Protein AF-0000000079921820 (afdb_homodimer)

Structure (mmCIF, N/CA/C/O backbone):
data_AF-0000000079921820-model_v1
#
loop_
_entity.id
_entity.type
_entity.pdbx_description
1 polymer 'Transporter family-2 protein'
#
loop_
_atom_site.group_PDB
_atom_site.id
_atom_site.type_symbol
_atom_site.label_atom_id
_atom_site.label_alt_id
_atom_site.label_comp_id
_atom_site.label_asym_id
_atom_site.label_entity_id
_atom_site.label_seq_id
_atom_site.pdbx_PDB_ins_code
_atom_site.Cartn_x
_atom_site.Cartn_y
_atom_site.Cartn_z
_atom_site.occupancy
_atom_site.B_iso_or_equiv
_atom_site.auth_seq_id
_atom_site.auth_comp_id
_atom_site.auth_asym_id
_atom_site.auth_atom_id
_atom_site.pdbx_PDB_model_num
ATOM 1 N N . MET A 1 1 ? 7.707 -15.867 -21.25 1 57.69 1 MET A N 1
ATOM 2 C CA . MET A 1 1 ? 6.422 -15.328 -20.812 1 57.69 1 MET A CA 1
ATOM 3 C C . MET A 1 1 ? 6.422 -13.805 -20.859 1 57.69 1 MET A C 1
ATOM 5 O O . MET A 1 1 ? 7.43 -13.172 -20.531 1 57.69 1 MET A O 1
ATOM 9 N N . ASN A 1 2 ? 5.637 -13.234 -21.672 1 76.5 2 ASN A N 1
ATOM 10 C CA . ASN A 1 2 ? 5.539 -11.797 -21.906 1 76.5 2 ASN A CA 1
ATOM 11 C C . ASN A 1 2 ? 5.328 -11.039 -20.594 1 76.5 2 ASN A C 1
ATOM 13 O O . ASN A 1 2 ? 4.285 -11.18 -19.953 1 76.5 2 ASN A O 1
ATOM 17 N N . LYS A 1 3 ? 6.434 -10.492 -20.047 1 87 3 LYS A N 1
ATOM 18 C CA . LYS A 1 3 ? 6.449 -9.844 -18.734 1 87 3 LYS A CA 1
ATOM 19 C C . LYS A 1 3 ? 5.98 -8.391 -18.844 1 87 3 LYS A C 1
ATOM 21 O O . LYS A 1 3 ? 6.016 -7.648 -17.859 1 87 3 LYS A O 1
ATOM 26 N N . LEU A 1 4 ? 5.406 -8.078 -20 1 89.25 4 LEU A N 1
ATOM 27 C CA . LEU A 1 4 ? 5.027 -6.684 -20.203 1 89.25 4 LEU A CA 1
ATOM 28 C C . LEU A 1 4 ? 3.801 -6.332 -19.359 1 89.25 4 LEU A C 1
ATOM 30 O O . LEU A 1 4 ? 3.783 -5.301 -18.688 1 89.25 4 LEU A O 1
ATOM 34 N N . LEU A 1 5 ? 2.852 -7.176 -19.391 1 94.81 5 LEU A N 1
ATOM 35 C CA . LEU A 1 5 ? 1.612 -6.887 -18.672 1 94.81 5 LEU A CA 1
ATOM 36 C C . LEU A 1 5 ? 1.852 -6.844 -17.172 1 94.81 5 LEU A C 1
ATOM 38 O O . LEU A 1 5 ? 1.467 -5.879 -16.5 1 94.81 5 LEU A O 1
ATOM 42 N N . PRO A 1 6 ? 2.576 -7.812 -16.688 1 93.56 6 PRO A N 1
ATOM 43 C CA . PRO A 1 6 ? 2.891 -7.738 -15.258 1 93.56 6 PRO A CA 1
ATOM 44 C C . PRO A 1 6 ? 3.709 -6.5 -14.898 1 93.56 6 PRO A C 1
ATOM 46 O O . PRO A 1 6 ? 3.531 -5.934 -13.812 1 93.56 6 PRO A O 1
ATOM 49 N N . ILE A 1 7 ? 4.492 -6.105 -15.742 1 90.81 7 ILE A N 1
ATOM 50 C CA . ILE A 1 7 ? 5.285 -4.898 -15.508 1 90.81 7 ILE A CA 1
ATOM 51 C C . ILE A 1 7 ? 4.375 -3.678 -15.492 1 90.81 7 ILE A C 1
ATOM 53 O O . ILE A 1 7 ? 4.512 -2.809 -14.625 1 90.81 7 ILE A O 1
ATOM 57 N N . LEU A 1 8 ? 3.49 -3.662 -16.359 1 95.69 8 LEU A N 1
ATOM 58 C CA . LEU A 1 8 ? 2.531 -2.564 -16.406 1 95.69 8 LEU A CA 1
ATOM 59 C C . LEU A 1 8 ? 1.692 -2.537 -15.125 1 95.69 8 LEU A C 1
ATOM 61 O O . LEU A 1 8 ? 1.416 -1.464 -14.586 1 95.69 8 LEU A O 1
ATOM 65 N N . PHE A 1 9 ? 1.321 -3.65 -14.672 1 96.81 9 PHE A N 1
ATOM 66 C CA . PHE A 1 9 ? 0.572 -3.732 -13.422 1 96.81 9 PHE A CA 1
ATOM 67 C C . PHE A 1 9 ? 1.387 -3.168 -12.266 1 96.81 9 PHE A C 1
ATOM 69 O O . PHE A 1 9 ? 0.865 -2.412 -11.438 1 96.81 9 PHE A O 1
ATOM 76 N N . ALA A 1 10 ? 2.621 -3.533 -12.234 1 92.69 10 ALA A N 1
ATOM 77 C CA . ALA A 1 10 ? 3.49 -3.059 -11.156 1 92.69 10 ALA A CA 1
ATOM 78 C C . ALA A 1 10 ? 3.664 -1.543 -11.227 1 92.69 10 ALA A C 1
ATOM 80 O O . ALA A 1 10 ? 3.682 -0.869 -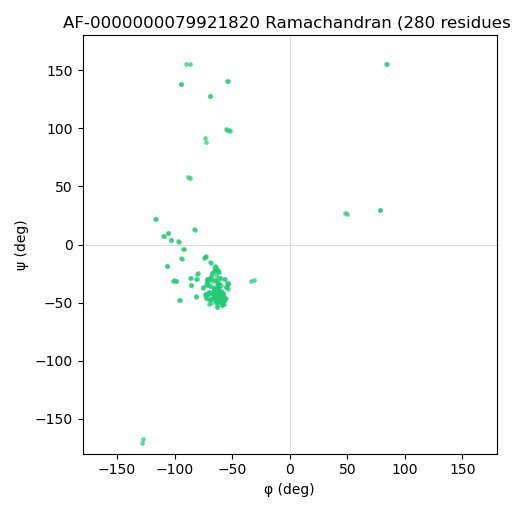10.195 1 92.69 10 ALA A O 1
ATOM 81 N N . ILE A 1 11 ? 3.766 -1.028 -12.414 1 91.94 11 ILE A N 1
ATOM 82 C CA . ILE A 1 11 ? 3.885 0.413 -12.602 1 91.94 11 ILE A CA 1
ATOM 83 C C . ILE A 1 11 ? 2.623 1.106 -12.094 1 91.94 11 ILE A C 1
ATOM 85 O O . ILE A 1 11 ? 2.703 2.105 -11.375 1 91.94 11 ILE A O 1
ATOM 89 N N . LEU A 1 12 ? 1.511 0.601 -12.391 1 96.69 12 LEU A N 1
ATOM 90 C CA . LEU A 1 12 ? 0.242 1.161 -11.938 1 96.69 12 LEU A CA 1
ATOM 91 C C . LEU A 1 12 ? 0.145 1.13 -10.414 1 96.69 12 LEU A C 1
ATOM 93 O O . LEU A 1 12 ? -0.383 2.062 -9.805 1 96.69 12 LEU A O 1
ATOM 97 N N . VAL A 1 13 ? 0.643 0.071 -9.828 1 95.75 13 VAL A N 1
ATOM 98 C CA . VAL A 1 13 ? 0.665 -0.03 -8.375 1 95.75 13 VAL A CA 1
ATOM 99 C C . VAL A 1 13 ? 1.453 1.139 -7.785 1 95.75 13 VAL A C 1
ATOM 101 O O . VAL A 1 13 ? 1.003 1.782 -6.832 1 95.75 13 VAL A O 1
ATOM 104 N N . GLY A 1 14 ? 2.584 1.44 -8.359 1 92.25 14 GLY A N 1
ATOM 105 C CA . GLY A 1 14 ? 3.406 2.537 -7.871 1 92.25 14 GLY A CA 1
ATOM 106 C C . GLY A 1 14 ? 2.736 3.891 -8.008 1 92.25 14 GLY A C 1
ATOM 107 O O . GLY A 1 14 ? 2.746 4.691 -7.07 1 92.25 14 GLY A O 1
ATOM 108 N N . ILE A 1 15 ? 2.137 4.133 -9.133 1 93.44 15 ILE A N 1
ATOM 109 C CA . ILE A 1 15 ? 1.433 5.387 -9.383 1 93.44 15 ILE A CA 1
ATOM 110 C C . ILE A 1 15 ? 0.291 5.543 -8.375 1 93.44 15 ILE A C 1
ATOM 112 O O . ILE A 1 15 ? 0.172 6.582 -7.723 1 93.44 15 ILE A O 1
ATOM 116 N N . CYS A 1 16 ? -0.506 4.547 -8.227 1 96.38 16 CYS A N 1
ATOM 117 C CA . CYS A 1 16 ? -1.655 4.578 -7.328 1 96.38 16 CYS A CA 1
ATOM 118 C C . CYS A 1 16 ? -1.211 4.73 -5.879 1 96.38 16 CYS A C 1
ATOM 120 O O . CYS A 1 16 ? -1.87 5.414 -5.09 1 96.38 16 CYS A O 1
ATOM 122 N N . THR A 1 17 ? -0.135 4.066 -5.539 1 94 17 THR A N 1
ATOM 123 C CA . THR A 1 17 ? 0.374 4.152 -4.176 1 94 17 THR A CA 1
ATOM 124 C C . THR A 1 17 ? 0.709 5.594 -3.811 1 94 17 THR A C 1
ATOM 126 O O . THR A 1 17 ? 0.316 6.078 -2.748 1 94 17 THR A O 1
ATOM 129 N N . THR A 1 18 ? 1.415 6.27 -4.648 1 90.75 18 THR A N 1
ATOM 130 C CA . THR A 1 18 ? 1.827 7.645 -4.387 1 90.75 18 THR A CA 1
ATOM 131 C C . THR A 1 18 ? 0.614 8.562 -4.312 1 90.75 18 THR A C 1
ATOM 133 O O . THR A 1 18 ? 0.527 9.414 -3.424 1 90.75 18 THR A O 1
ATOM 136 N N . LEU A 1 19 ? -0.32 8.414 -5.195 1 93.62 19 LEU A N 1
ATOM 137 C CA . LEU A 1 19 ? -1.53 9.227 -5.207 1 93.62 19 LEU A CA 1
ATOM 138 C C . LEU A 1 19 ? -2.371 8.969 -3.963 1 93.62 19 LEU A C 1
ATOM 140 O O . LEU A 1 19 ? -2.867 9.906 -3.336 1 93.62 19 LEU A O 1
ATOM 144 N N . GLU A 1 20 ? -2.527 7.699 -3.631 1 95.44 20 GLU A N 1
ATOM 145 C CA . GLU A 1 20 ? -3.275 7.32 -2.434 1 95.44 20 GLU A CA 1
ATOM 146 C C . GLU A 1 20 ? -2.648 7.926 -1.18 1 95.44 20 GLU A C 1
ATOM 148 O O . GLU A 1 20 ? -3.355 8.469 -0.328 1 95.44 20 GLU A O 1
ATOM 153 N N . ALA A 1 21 ? -1.326 7.836 -1.089 1 91.38 21 ALA A N 1
ATOM 154 C CA . ALA A 1 21 ? -0.611 8.367 0.067 1 91.38 21 ALA A CA 1
ATOM 155 C C . ALA A 1 21 ? -0.834 9.867 0.206 1 91.38 21 ALA A C 1
ATOM 157 O O . ALA A 1 21 ? -1.124 10.359 1.299 1 91.38 21 ALA A O 1
ATOM 158 N N . TYR A 1 22 ? -0.723 10.516 -0.871 1 89.75 22 TYR A N 1
ATOM 159 C CA . TYR A 1 22 ? -0.921 11.961 -0.889 1 89.75 22 TYR A CA 1
ATOM 160 C C . TYR A 1 22 ? -2.348 12.32 -0.492 1 89.75 22 TYR A C 1
ATOM 162 O O . TYR A 1 22 ? -2.561 13.141 0.404 1 89.75 22 TYR A O 1
ATOM 170 N N . ILE A 1 23 ? -3.314 11.75 -1.08 1 93.88 23 ILE A N 1
ATOM 171 C CA . ILE A 1 23 ? -4.727 12.039 -0.858 1 93.88 23 ILE A CA 1
ATOM 172 C C . ILE A 1 23 ? -5.094 11.727 0.591 1 93.88 23 ILE A C 1
ATOM 174 O O . ILE A 1 23 ? -5.738 12.539 1.264 1 93.88 23 ILE A O 1
ATOM 178 N N . ASN A 1 24 ? -4.645 10.594 1.108 1 94.5 24 ASN A N 1
ATOM 179 C CA . ASN A 1 24 ? -4.988 10.188 2.467 1 94.5 24 ASN A CA 1
ATOM 180 C C . ASN A 1 24 ? -4.328 11.086 3.508 1 94.5 24 ASN A C 1
ATOM 182 O O . ASN A 1 24 ? -4.895 11.328 4.574 1 94.5 24 ASN A O 1
ATOM 186 N N . SER A 1 25 ? -3.115 11.492 3.166 1 91.12 25 SER A N 1
ATOM 187 C CA . SER A 1 25 ? -2.459 12.406 4.09 1 91.12 25 SER A CA 1
ATOM 188 C C . SER A 1 25 ? -3.246 13.703 4.234 1 91.12 25 SER A C 1
ATOM 190 O O . SER A 1 25 ? -3.289 14.297 5.316 1 91.12 25 SER A O 1
ATOM 192 N N . LYS A 1 26 ? -3.896 14.156 3.176 1 92.19 26 LYS A N 1
ATOM 193 C CA . LYS A 1 26 ? -4.742 15.344 3.219 1 92.19 26 LYS A CA 1
ATOM 194 C C . LYS A 1 26 ? -6.055 15.055 3.947 1 92.19 26 LYS A C 1
ATOM 196 O O . LYS A 1 26 ? -6.477 15.836 4.801 1 92.19 26 LYS A O 1
ATOM 201 N N . LEU A 1 27 ? -6.625 13.961 3.672 1 94.94 27 LEU A N 1
ATOM 202 C CA . LEU A 1 27 ? -7.867 13.578 4.336 1 94.94 27 LEU A CA 1
ATOM 203 C C . LEU A 1 27 ? -7.664 13.477 5.848 1 94.94 27 LEU A C 1
ATOM 205 O O . LEU A 1 27 ? -8.531 13.891 6.621 1 94.94 27 LEU A O 1
ATOM 209 N N . GLY A 1 28 ? -6.539 12.867 6.203 1 94.69 28 GLY A N 1
ATOM 210 C CA . GLY A 1 28 ? -6.23 12.695 7.613 1 94.69 28 GLY A CA 1
ATOM 211 C C . GLY A 1 28 ? -6.199 14 8.383 1 94.69 28 GLY A C 1
ATOM 212 O O . GLY A 1 28 ? -6.484 14.031 9.586 1 94.69 28 GLY A O 1
ATOM 213 N N . LYS A 1 29 ? -5.859 15.062 7.723 1 92.31 29 LYS A N 1
ATOM 214 C CA . LYS A 1 29 ? -5.812 16.375 8.359 1 92.31 29 LYS A CA 1
ATOM 215 C C . LYS A 1 29 ? -7.219 16.891 8.656 1 92.31 29 LYS A C 1
ATOM 217 O O . LYS A 1 29 ? -7.414 17.672 9.586 1 92.31 29 LYS A O 1
ATOM 222 N N . PHE A 1 30 ? -8.133 16.484 7.859 1 93.62 30 PHE A N 1
ATOM 223 C CA . PHE A 1 30 ? -9.508 16.969 8.008 1 93.62 30 PHE A CA 1
ATOM 224 C C . PHE A 1 30 ? -10.273 16.109 9 1 93.62 30 PHE A C 1
ATOM 226 O O . PHE A 1 30 ? -11.219 16.578 9.633 1 93.62 30 PHE A O 1
ATOM 233 N N . VAL A 1 31 ? -9.836 14.945 9.023 1 94.56 31 VAL A N 1
ATOM 234 C CA . VAL A 1 31 ? -10.422 13.992 9.953 1 94.56 31 VAL A CA 1
ATOM 235 C C . VAL A 1 31 ? -9.32 13.328 10.781 1 94.56 31 VAL A C 1
ATOM 237 O O . VAL A 1 31 ? -8.164 13.742 10.727 1 94.56 31 VAL A O 1
ATOM 240 N N . SER A 1 32 ? -9.5 12.328 11.484 1 94.62 32 SER A N 1
ATOM 241 C CA . SER A 1 32 ? -8.461 11.586 12.203 1 94.62 32 SER A CA 1
ATOM 242 C C . SER A 1 32 ? -7.879 10.477 11.328 1 94.62 32 SER A C 1
ATOM 244 O O . SER A 1 32 ? -8.523 10.023 10.383 1 94.62 32 SER A O 1
ATOM 246 N N . PRO A 1 33 ? -6.625 10.078 11.625 1 95.88 33 PRO A N 1
ATOM 247 C CA . PRO A 1 33 ? -6.02 8.977 10.867 1 95.88 33 PRO A CA 1
ATOM 248 C C . PRO A 1 33 ? -6.871 7.711 10.883 1 95.88 33 PRO A C 1
ATOM 250 O O . PRO A 1 33 ? -6.973 7.016 9.867 1 95.88 33 PRO A O 1
ATOM 253 N N . ARG A 1 34 ? -7.504 7.449 12 1 96.62 34 ARG A N 1
ATOM 254 C CA . ARG A 1 34 ? -8.336 6.254 12.094 1 96.62 34 ARG A CA 1
ATOM 255 C C . ARG A 1 34 ? -9.539 6.348 11.164 1 96.62 34 ARG A C 1
ATOM 257 O O . ARG A 1 34 ? -9.852 5.398 10.438 1 96.62 34 ARG A O 1
ATOM 264 N N . ILE A 1 35 ? -10.141 7.473 11.156 1 97 35 ILE A N 1
ATOM 265 C CA . ILE A 1 35 ? -11.336 7.664 10.344 1 97 35 ILE A CA 1
ATOM 266 C C . ILE A 1 35 ? -10.953 7.691 8.867 1 97 35 ILE A C 1
ATOM 268 O O . ILE A 1 35 ? -11.648 7.109 8.031 1 97 35 ILE A O 1
ATOM 272 N N . ALA A 1 36 ? -9.883 8.375 8.562 1 97.31 36 ALA A N 1
ATOM 273 C CA . ALA A 1 36 ? -9.406 8.414 7.184 1 97.31 36 ALA A CA 1
ATOM 274 C C . ALA A 1 36 ? -9.109 7.004 6.668 1 97.31 36 ALA A C 1
ATOM 276 O O . ALA A 1 36 ? -9.453 6.668 5.535 1 97.31 36 ALA A O 1
ATOM 277 N N . THR A 1 37 ? -8.5 6.215 7.492 1 97.88 37 THR A N 1
ATOM 278 C CA . THR A 1 37 ? -8.18 4.836 7.137 1 97.88 37 THR A CA 1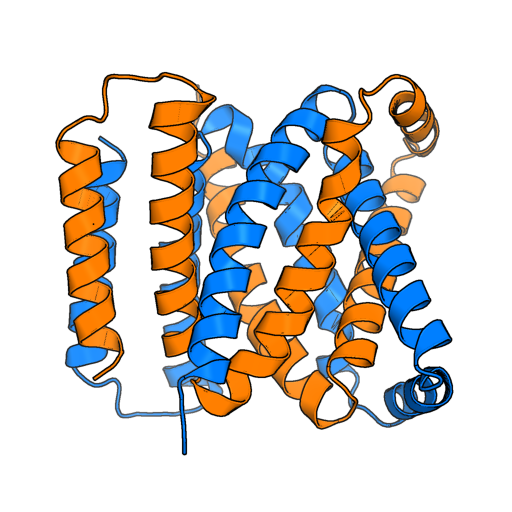
ATOM 279 C C . THR A 1 37 ? -9.461 4.043 6.863 1 97.88 37 THR A C 1
ATOM 281 O O . THR A 1 37 ? -9.57 3.363 5.844 1 97.88 37 THR A O 1
ATOM 284 N N . PHE A 1 38 ? -10.398 4.156 7.77 1 97.88 38 PHE A N 1
ATOM 285 C CA . PHE A 1 38 ? -11.664 3.443 7.625 1 97.88 38 PHE A CA 1
ATOM 286 C C . PHE A 1 38 ? -12.375 3.871 6.348 1 97.88 38 PHE A C 1
ATOM 288 O O . PHE A 1 38 ? -12.867 3.029 5.594 1 97.88 38 PHE A O 1
ATOM 295 N N . HIS A 1 39 ? -12.438 5.152 6.105 1 97.62 39 HIS A N 1
ATOM 296 C CA . HIS A 1 39 ? -13.078 5.676 4.906 1 97.62 39 HIS A CA 1
ATOM 297 C C . HIS A 1 39 ? -12.414 5.129 3.645 1 97.62 39 HIS A C 1
ATOM 299 O O . HIS A 1 39 ? -13.102 4.734 2.697 1 97.62 39 HIS A O 1
ATOM 305 N N . ASN A 1 40 ? -11.125 5.137 3.639 1 97.81 40 ASN A N 1
ATOM 306 C CA . ASN A 1 40 ? -10.375 4.629 2.498 1 97.81 40 ASN A CA 1
ATOM 307 C C . ASN A 1 40 ? -10.695 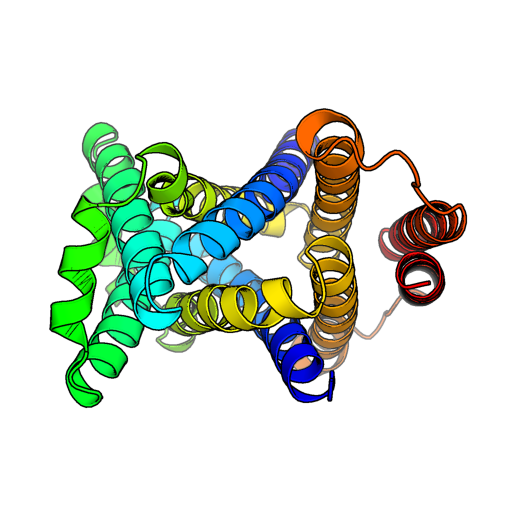3.164 2.219 1 97.81 40 ASN A C 1
ATOM 309 O O . ASN A 1 40 ? -11 2.795 1.083 1 97.81 40 ASN A O 1
ATOM 313 N N . LEU A 1 41 ? -10.75 2.344 3.223 1 98.38 41 LEU A N 1
ATOM 314 C CA . LEU A 1 41 ? -10.992 0.912 3.072 1 98.38 41 LEU A CA 1
ATOM 315 C C . LEU A 1 41 ? -12.43 0.644 2.631 1 98.38 41 LEU A C 1
ATOM 317 O O . LEU A 1 41 ? -12.664 -0.193 1.758 1 98.38 41 LEU A O 1
ATOM 321 N N . ILE A 1 42 ? -13.336 1.362 3.189 1 97.75 42 ILE A N 1
ATOM 322 C CA . ILE A 1 42 ? -14.734 1.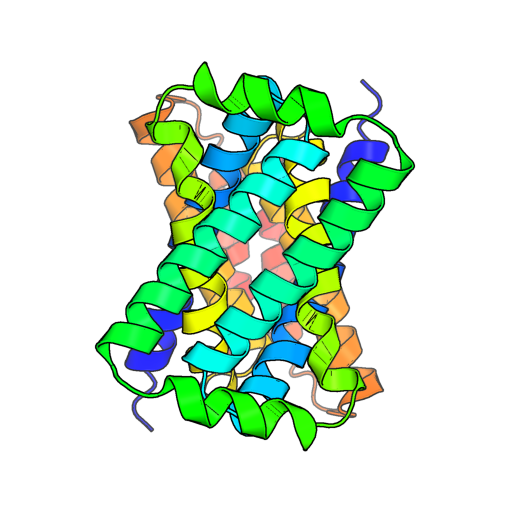117 2.848 1 97.75 42 ILE A CA 1
ATOM 323 C C . ILE A 1 42 ? -15.008 1.597 1.425 1 97.75 42 ILE A C 1
ATOM 325 O O . ILE A 1 42 ? -15.734 0.944 0.673 1 97.75 42 ILE A O 1
ATOM 329 N N . THR A 1 43 ? -14.484 2.729 1.052 1 97.75 43 THR A N 1
ATOM 330 C CA . THR A 1 43 ? -14.672 3.223 -0.307 1 97.75 43 THR A CA 1
ATOM 331 C C . THR A 1 43 ? -14.016 2.289 -1.319 1 97.75 43 THR A C 1
ATOM 333 O O . THR A 1 43 ? -14.578 2.02 -2.381 1 97.75 43 THR A O 1
ATOM 336 N N . GLY A 1 44 ? -12.797 1.791 -0.979 1 98.31 44 GLY A N 1
ATOM 337 C CA . GLY A 1 44 ? -12.172 0.785 -1.823 1 98.31 44 GLY A CA 1
ATOM 338 C C . GLY A 1 44 ? -12.992 -0.49 -1.937 1 98.31 44 GLY A C 1
ATOM 339 O O . GLY A 1 44 ? -13.117 -1.059 -3.023 1 98.31 44 GLY A O 1
ATOM 340 N N . SER A 1 45 ? -13.57 -0.901 -0.842 1 98.19 45 SER A N 1
ATOM 341 C CA . SER A 1 45 ? -14.398 -2.104 -0.817 1 98.19 45 SER A CA 1
ATOM 342 C C . SER A 1 45 ? -15.625 -1.95 -1.707 1 98.19 45 SER A C 1
ATOM 344 O O . SER A 1 45 ? -15.961 -2.854 -2.477 1 98.19 45 SER A O 1
ATOM 346 N N . ILE A 1 46 ? -16.266 -0.843 -1.589 1 98.06 46 ILE A N 1
ATOM 347 C CA . ILE A 1 46 ? -17.453 -0.581 -2.389 1 98.06 46 ILE A CA 1
ATOM 348 C C . ILE A 1 46 ? -17.094 -0.559 -3.871 1 98.06 46 ILE A C 1
ATOM 350 O O . ILE A 1 46 ? -17.797 -1.13 -4.703 1 98.06 46 ILE A O 1
ATOM 354 N N . PHE A 1 47 ? -16.031 0.074 -4.203 1 98.06 47 PHE A N 1
ATOM 355 C CA . PHE A 1 47 ? -15.57 0.176 -5.582 1 98.06 47 PHE A CA 1
ATOM 356 C C . PHE A 1 47 ? -15.328 -1.206 -6.176 1 98.06 47 PHE A C 1
ATOM 358 O O . PHE A 1 47 ? -15.875 -1.543 -7.227 1 98.06 47 PHE A O 1
ATOM 365 N N . ILE A 1 48 ? -14.539 -2.043 -5.484 1 97.81 48 ILE A N 1
ATOM 366 C CA . ILE A 1 48 ? -14.195 -3.344 -6.043 1 97.81 48 ILE A CA 1
ATOM 367 C C . ILE A 1 48 ? -15.422 -4.258 -6.016 1 97.81 48 ILE A C 1
ATOM 369 O O . ILE A 1 48 ? -15.594 -5.098 -6.902 1 97.81 48 ILE A O 1
ATOM 373 N N . LEU A 1 49 ? -16.266 -4.09 -5.023 1 97.44 49 LEU A N 1
ATOM 374 C CA . LEU A 1 49 ? -17.516 -4.852 -4.988 1 97.44 49 LEU A CA 1
ATOM 375 C C . LEU A 1 49 ? -18.375 -4.547 -6.219 1 97.44 49 LEU A C 1
ATOM 377 O O . LEU A 1 49 ? -18.953 -5.457 -6.809 1 97.44 49 LEU A O 1
ATOM 381 N N . THR A 1 50 ? -18.469 -3.271 -6.551 1 97.5 50 THR A N 1
ATOM 382 C CA . THR A 1 50 ? -19.219 -2.883 -7.738 1 97.5 50 THR A 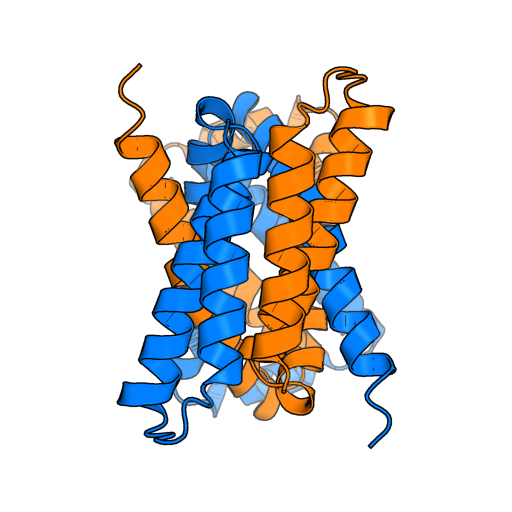CA 1
ATOM 383 C C . THR A 1 50 ? -18.656 -3.566 -8.984 1 97.5 50 THR A C 1
ATOM 385 O O . THR A 1 50 ? -19.406 -4.074 -9.812 1 97.5 50 THR A O 1
ATOM 388 N N . VAL A 1 51 ? -17.375 -3.637 -9.102 1 96.44 51 VAL A N 1
ATOM 389 C CA . VAL A 1 51 ? -16.719 -4.293 -10.234 1 96.44 51 VAL A CA 1
ATOM 390 C C . VAL A 1 51 ? -17.047 -5.781 -10.227 1 96.44 51 VAL A C 1
ATOM 392 O O . VAL A 1 51 ? -17.359 -6.359 -11.273 1 96.44 51 VAL A O 1
ATOM 395 N N . ILE A 1 52 ? -17.016 -6.391 -9.086 1 96.19 52 ILE A N 1
ATOM 396 C CA . ILE A 1 52 ? -17.297 -7.816 -8.938 1 96.19 52 ILE A CA 1
ATOM 397 C C . ILE A 1 52 ? -18.734 -8.109 -9.336 1 96.19 52 ILE A C 1
ATOM 399 O O . ILE A 1 52 ? -19.016 -9.086 -10.039 1 96.19 52 ILE A O 1
ATOM 403 N N . LEU A 1 53 ? -19.641 -7.281 -8.875 1 96 53 LEU A N 1
ATOM 404 C CA . LEU A 1 53 ? -21.047 -7.473 -9.164 1 96 53 LEU A CA 1
ATOM 405 C C . LEU A 1 53 ? -21.328 -7.297 -10.656 1 96 53 LEU A C 1
ATOM 407 O O . LEU A 1 53 ? -22.125 -8.031 -11.234 1 96 53 LEU A O 1
ATOM 411 N N . LEU A 1 54 ? -20.703 -6.387 -11.266 1 95.5 54 LEU A N 1
ATOM 412 C CA . LEU A 1 54 ? -20.891 -6.137 -12.688 1 95.5 54 LEU A CA 1
ATOM 413 C C . LEU A 1 54 ? -20.328 -7.285 -13.516 1 95.5 54 LEU A C 1
ATOM 415 O O . LEU A 1 54 ? -20.844 -7.59 -14.594 1 95.5 54 LEU A O 1
ATOM 419 N N . LYS A 1 55 ? -19.344 -8 -13.008 1 92.88 55 LYS A N 1
ATOM 420 C CA . LYS A 1 55 ? -18.703 -9.086 -13.742 1 92.88 55 LYS A CA 1
ATOM 421 C C . LYS A 1 55 ? -19.328 -10.43 -13.398 1 92.88 55 LYS A C 1
ATOM 423 O O . LYS A 1 55 ? -19.078 -11.43 -14.07 1 92.88 55 LYS A O 1
ATOM 428 N N . GLY A 1 56 ? -20.141 -10.469 -12.367 1 86.56 56 GLY A N 1
ATOM 429 C CA . GLY A 1 56 ? -20.906 -11.656 -12.039 1 86.56 56 GLY A CA 1
ATOM 430 C C . GLY A 1 56 ? -20.094 -12.727 -11.344 1 86.56 56 GLY A C 1
ATOM 431 O O . GLY A 1 56 ? -20.344 -13.922 -11.523 1 86.56 56 GLY A O 1
ATOM 432 N N . ASN A 1 57 ? -19.031 -12.438 -10.562 1 86.69 57 ASN A N 1
ATOM 433 C CA . ASN A 1 57 ? -18.172 -13.445 -9.977 1 86.69 57 ASN A CA 1
ATOM 434 C C . ASN A 1 57 ? -18.234 -13.422 -8.453 1 86.69 57 ASN A C 1
ATOM 436 O O . ASN A 1 57 ? -17.312 -13.898 -7.781 1 86.69 57 ASN A O 1
ATOM 440 N N . ILE A 1 58 ? -19.359 -12.852 -7.977 1 89.12 58 ILE A N 1
ATOM 441 C CA . ILE A 1 58 ? -19.438 -12.703 -6.527 1 89.12 58 ILE A CA 1
ATOM 442 C C . ILE A 1 58 ? -19.531 -14.07 -5.867 1 89.12 58 ILE A C 1
ATOM 444 O O . ILE A 1 58 ? -19.094 -14.258 -4.734 1 89.12 58 ILE A O 1
ATOM 448 N N . LYS A 1 59 ? -20.016 -15.094 -6.555 1 91.38 59 LYS A N 1
ATOM 449 C CA . LYS A 1 59 ? -20.156 -16.438 -6.016 1 91.38 59 LYS A CA 1
ATOM 450 C C . LYS A 1 59 ? -18.797 -17.047 -5.695 1 91.38 59 LYS A C 1
ATOM 452 O O . LYS A 1 59 ? -18.688 -17.906 -4.812 1 91.38 59 LYS A O 1
ATOM 457 N N . GLN A 1 60 ? -17.797 -16.547 -6.336 1 92.69 60 GLN A N 1
ATOM 458 C CA . GLN A 1 60 ? -16.438 -17.062 -6.125 1 92.69 60 GLN A CA 1
ATOM 459 C C . GLN A 1 60 ? -15.938 -16.703 -4.727 1 92.69 60 GLN A C 1
ATOM 461 O O . GLN A 1 60 ? -14.945 -17.281 -4.262 1 92.69 60 GLN A O 1
ATOM 466 N N . TYR A 1 61 ? -16.625 -15.773 -4.086 1 95.12 61 TYR A N 1
ATOM 467 C CA . TYR A 1 61 ? -16.203 -15.398 -2.74 1 95.12 61 TYR A CA 1
ATOM 468 C C . TYR A 1 61 ? -16.297 -16.594 -1.789 1 95.12 61 TYR A C 1
ATOM 470 O O . TYR A 1 61 ? -15.562 -16.656 -0.8 1 95.12 61 TYR A O 1
ATOM 478 N N . THR A 1 62 ? -17.109 -17.594 -2.047 1 94.38 62 THR A N 1
ATOM 479 C CA . THR A 1 62 ? -17.297 -18.75 -1.18 1 94.38 62 THR A CA 1
ATOM 480 C C . THR A 1 62 ? -16 -19.562 -1.082 1 94.38 62 THR A C 1
ATOM 482 O O . THR A 1 62 ? -15.828 -20.359 -0.148 1 94.38 62 THR A O 1
ATOM 485 N N . LYS A 1 63 ? -15.164 -19.375 -2.033 1 94.5 63 LYS A N 1
ATOM 486 C CA . LYS A 1 63 ? -13.891 -20.094 -2.035 1 94.5 63 LYS A CA 1
ATOM 487 C C . LYS A 1 63 ? -13.031 -19.688 -0.841 1 94.5 63 LYS A C 1
ATOM 489 O O . LYS A 1 63 ? -12.117 -20.422 -0.456 1 94.5 63 LYS A O 1
ATOM 494 N N . ILE A 1 64 ? -13.375 -18.547 -0.291 1 94.69 64 ILE A N 1
ATOM 495 C CA . ILE A 1 64 ? -12.586 -18.031 0.825 1 94.69 64 ILE A CA 1
ATOM 496 C C . ILE A 1 64 ? -12.688 -18.984 2.01 1 94.69 64 ILE A C 1
ATOM 498 O O . ILE A 1 64 ? -11.742 -19.125 2.785 1 94.69 64 ILE A O 1
ATOM 502 N N . PHE A 1 65 ? -13.75 -19.719 2.104 1 94.81 65 PHE A N 1
ATOM 503 C CA . PHE A 1 65 ? -14.008 -20.578 3.25 1 94.81 65 PHE A CA 1
ATOM 504 C C . PHE A 1 65 ? -13.117 -21.812 3.195 1 94.81 65 PHE A C 1
ATOM 506 O O . PHE A 1 65 ? -12.977 -22.531 4.191 1 94.81 65 PHE A O 1
ATOM 513 N N . ASN A 1 66 ? -12.461 -22.031 2.061 1 95 66 ASN A N 1
ATOM 514 C CA . ASN A 1 66 ? -11.578 -23.188 1.895 1 95 66 ASN A CA 1
ATOM 515 C C . ASN A 1 66 ? -10.109 -22.781 1.999 1 95 66 ASN A C 1
ATOM 517 O O . ASN A 1 66 ? -9.219 -23.625 1.809 1 95 66 ASN A O 1
ATOM 521 N N . VAL A 1 67 ? -9.883 -21.562 2.285 1 96.19 67 VAL A N 1
ATOM 522 C CA . VAL A 1 67 ? -8.508 -21.062 2.35 1 96.19 67 VAL A CA 1
ATOM 523 C C . VAL A 1 67 ? -8 -21.125 3.789 1 96.19 67 VAL A C 1
ATOM 525 O O . VAL A 1 67 ? -8.75 -20.844 4.73 1 96.19 67 VAL A O 1
ATOM 528 N N . ARG A 1 68 ? -6.758 -21.547 3.992 1 96.31 68 ARG A N 1
ATOM 529 C CA . ARG A 1 68 ? -6.133 -21.516 5.312 1 96.31 68 ARG A CA 1
ATOM 530 C C . ARG A 1 68 ? -6.199 -20.125 5.93 1 96.31 68 ARG A C 1
ATOM 532 O O . ARG A 1 68 ? -5.992 -19.125 5.238 1 96.31 68 ARG A O 1
ATOM 539 N N . PRO A 1 69 ? -6.445 -20.016 7.199 1 95.62 69 PRO A N 1
ATOM 540 C CA . PRO A 1 69 ? -6.688 -18.734 7.867 1 95.62 69 PRO A CA 1
ATOM 541 C C . PRO A 1 69 ? -5.504 -17.781 7.75 1 95.62 69 PRO A C 1
ATOM 543 O O . PRO A 1 69 ? -5.695 -16.562 7.738 1 95.62 69 PRO A O 1
ATOM 546 N N . GLN A 1 70 ? -4.352 -18.297 7.641 1 94.88 70 GLN A N 1
ATOM 547 C CA . GLN A 1 70 ? -3.172 -17.438 7.605 1 94.88 70 GLN A CA 1
ATOM 548 C C . GLN A 1 70 ? -3.17 -16.562 6.359 1 94.88 70 GLN A C 1
ATOM 550 O O . GLN A 1 70 ? -2.527 -15.508 6.332 1 94.88 70 GLN A O 1
ATOM 555 N N . TRP A 1 71 ? -3.908 -16.938 5.352 1 95.94 71 TRP A N 1
ATOM 556 C CA . TRP A 1 71 ? -3.91 -16.188 4.102 1 95.94 71 TRP A CA 1
ATOM 557 C C . TRP A 1 71 ? -5.086 -15.211 4.059 1 95.94 71 TRP A C 1
ATOM 559 O O . TRP A 1 71 ? -5.266 -14.484 3.078 1 95.94 71 TRP A O 1
ATOM 569 N N . LEU A 1 72 ? -5.863 -15.164 5.156 1 97.06 72 LEU A N 1
ATOM 570 C CA . LEU A 1 72 ? -7.062 -14.336 5.16 1 97.06 72 LEU A CA 1
ATOM 571 C C . LEU A 1 72 ? -6.859 -13.078 5.996 1 97.06 72 LEU A C 1
ATOM 573 O O . LEU A 1 72 ? -7.777 -12.273 6.156 1 97.06 72 LEU A O 1
ATOM 577 N N . ILE A 1 73 ? -5.625 -12.812 6.414 1 96.94 73 ILE A N 1
ATOM 578 C CA . ILE A 1 73 ? -5.418 -11.758 7.402 1 96.94 73 ILE A CA 1
ATOM 579 C C . ILE A 1 73 ? -4.723 -10.57 6.746 1 96.94 73 ILE A C 1
ATOM 581 O O . ILE A 1 73 ? -4.273 -9.648 7.438 1 96.94 73 ILE A O 1
ATOM 585 N N . GLY A 1 74 ? -4.539 -10.555 5.43 1 96.19 74 GLY A N 1
ATOM 586 C CA . GLY A 1 74 ? -3.879 -9.477 4.719 1 96.19 74 GLY A CA 1
ATOM 587 C C . GLY A 1 74 ? -4.484 -8.117 5.004 1 96.19 74 GLY A C 1
ATOM 588 O O . GLY A 1 74 ? -3.768 -7.113 5.066 1 96.19 74 GLY A O 1
ATOM 589 N N . GLY A 1 75 ? -5.746 -8.094 5.207 1 97.25 75 GLY A N 1
ATOM 590 C CA . GLY A 1 75 ? -6.469 -6.852 5.445 1 97.25 75 GLY A CA 1
ATOM 591 C C . GLY A 1 75 ? -6.023 -6.141 6.711 1 97.25 75 GLY A C 1
ATOM 592 O O . GLY A 1 75 ? -6.078 -4.91 6.789 1 97.25 75 GLY A O 1
ATOM 593 N N . LEU A 1 76 ? -5.609 -6.902 7.75 1 97.75 76 LEU A N 1
ATOM 594 C CA . LEU A 1 76 ? -5.09 -6.297 8.969 1 97.75 76 LEU A CA 1
ATOM 595 C C . LEU A 1 76 ? -3.842 -5.469 8.672 1 97.75 76 LEU A C 1
ATOM 597 O O . LEU A 1 76 ? -3.711 -4.34 9.156 1 97.75 76 LEU A O 1
ATOM 601 N N . PHE A 1 77 ? -2.969 -5.984 7.887 1 97.62 77 PHE A N 1
ATOM 602 C CA . PHE A 1 77 ? -1.762 -5.27 7.492 1 97.62 77 PHE A CA 1
ATOM 603 C C . PHE A 1 77 ? -2.105 -4.055 6.637 1 97.62 77 PHE A C 1
ATOM 605 O O . PHE A 1 77 ? -1.501 -2.992 6.789 1 97.62 77 PHE A O 1
ATOM 612 N N . GLY A 1 78 ? -3.104 -4.23 5.773 1 97.06 78 GLY A N 1
ATOM 613 C CA . GLY A 1 78 ? -3.555 -3.117 4.953 1 97.06 78 GLY A CA 1
ATOM 614 C C . GLY A 1 78 ? -4.031 -1.929 5.766 1 97.06 78 GLY A C 1
ATOM 615 O O . GLY A 1 78 ? -3.674 -0.786 5.473 1 97.06 78 GLY A O 1
ATOM 616 N N . ALA A 1 79 ? -4.781 -2.227 6.762 1 97.88 79 ALA A N 1
ATOM 617 C CA . ALA A 1 79 ? -5.262 -1.171 7.652 1 97.88 79 ALA A CA 1
ATOM 618 C C . ALA A 1 79 ? -4.098 -0.468 8.344 1 97.88 79 ALA A C 1
ATOM 620 O O . ALA A 1 79 ? -4.086 0.759 8.461 1 97.88 79 ALA A O 1
ATOM 621 N N . CYS A 1 80 ? -3.146 -1.236 8.797 1 97.88 80 CYS A N 1
ATOM 622 C CA . CYS A 1 80 ? -1.976 -0.677 9.469 1 97.88 80 CYS A CA 1
ATOM 623 C C . CYS A 1 80 ? -1.174 0.203 8.516 1 97.88 80 CYS A C 1
ATOM 625 O O . CYS A 1 80 ? -0.696 1.271 8.906 1 97.88 80 CYS A O 1
ATOM 627 N N . ILE A 1 81 ? -0.991 -0.194 7.27 1 97.12 81 ILE A N 1
ATOM 628 C CA . ILE A 1 81 ? -0.239 0.545 6.262 1 97.12 81 ILE A CA 1
ATOM 629 C C . ILE A 1 81 ? -0.838 1.939 6.09 1 97.12 81 ILE A C 1
ATOM 631 O O . ILE A 1 81 ? -0.122 2.941 6.148 1 97.12 81 ILE A O 1
ATOM 635 N N . ILE A 1 82 ? -2.158 1.994 5.875 1 97.19 82 ILE A N 1
ATOM 636 C CA . ILE A 1 82 ? -2.832 3.266 5.633 1 97.19 82 ILE A CA 1
ATOM 637 C C . ILE A 1 82 ? -2.756 4.137 6.883 1 97.19 82 ILE A C 1
ATOM 639 O O . ILE A 1 82 ? -2.377 5.309 6.809 1 97.19 82 ILE A O 1
ATOM 643 N N . TYR A 1 83 ? -3.004 3.557 8.047 1 97.69 83 TYR A N 1
ATOM 644 C CA . TYR A 1 83 ? -3.049 4.281 9.312 1 97.69 83 TYR A CA 1
ATOM 645 C C . TYR A 1 83 ? -1.69 4.895 9.641 1 97.69 83 TYR A C 1
ATOM 647 O O . TYR A 1 83 ? -1.587 6.098 9.883 1 97.69 83 TYR A O 1
ATOM 655 N N . PHE A 1 84 ? -0.677 4.109 9.648 1 97.5 84 PHE A N 1
ATOM 656 C CA . PHE A 1 84 ? 0.653 4.59 10 1 97.5 84 PHE A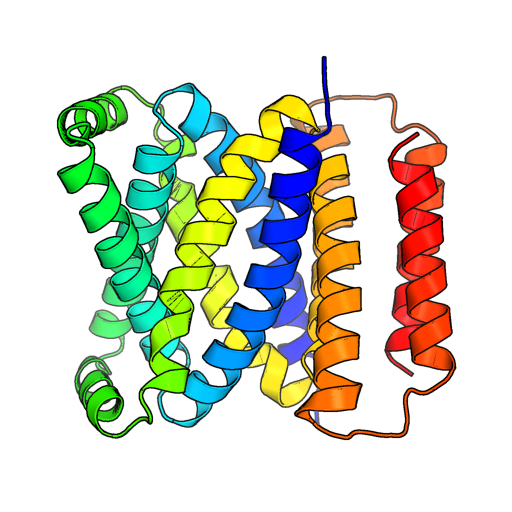 CA 1
ATOM 657 C C . PHE A 1 84 ? 1.209 5.504 8.914 1 97.5 84 PHE A C 1
ATOM 659 O O . PHE A 1 84 ? 1.971 6.43 9.211 1 97.5 84 PHE A O 1
ATOM 666 N N . GLY A 1 85 ? 0.809 5.27 7.668 1 95.88 85 GLY A N 1
ATOM 667 C CA . GLY A 1 85 ? 1.188 6.18 6.602 1 95.88 85 GLY A CA 1
ATOM 668 C C . GLY A 1 85 ? 0.654 7.586 6.801 1 95.88 85 GLY A C 1
ATOM 669 O O . GLY A 1 85 ? 1.386 8.562 6.629 1 95.88 85 GLY A O 1
ATOM 670 N N . ILE A 1 86 ? -0.561 7.637 7.188 1 96.19 86 ILE A N 1
ATOM 671 C CA . ILE A 1 86 ? -1.214 8.922 7.398 1 96.19 86 ILE A CA 1
ATOM 672 C C . ILE A 1 86 ? -0.54 9.664 8.555 1 96.19 86 ILE A C 1
ATOM 674 O O . ILE A 1 86 ? -0.45 10.891 8.547 1 96.19 86 ILE A O 1
ATOM 678 N N . LYS A 1 87 ? -0.027 8.938 9.484 1 95.94 87 LYS A N 1
ATOM 679 C CA . LYS A 1 87 ? 0.62 9.539 10.648 1 95.94 87 LYS A CA 1
ATOM 680 C C . LYS A 1 87 ? 2.049 9.961 10.32 1 95.94 87 LYS A C 1
ATOM 682 O O . LYS A 1 87 ? 2.561 10.922 10.891 1 95.94 87 LYS A O 1
ATOM 687 N N . ALA A 1 88 ? 2.662 9.312 9.461 1 95.06 88 ALA A N 1
ATOM 688 C CA . ALA A 1 88 ? 4.074 9.539 9.18 1 95.06 88 ALA A CA 1
ATOM 689 C C . ALA A 1 88 ? 4.258 10.672 8.172 1 95.06 88 ALA A C 1
ATOM 691 O O . ALA A 1 88 ? 5.152 11.508 8.32 1 95.06 88 ALA A O 1
ATOM 692 N N . ILE A 1 89 ? 3.42 10.828 7.246 1 90.75 89 ILE A N 1
ATOM 693 C CA . ILE A 1 89 ? 3.631 11.648 6.055 1 90.75 89 ILE A CA 1
ATOM 694 C C . ILE A 1 89 ? 3.623 13.125 6.438 1 90.75 89 ILE A C 1
ATOM 696 O O . ILE A 1 89 ? 4.473 13.898 5.98 1 90.75 89 ILE A O 1
ATOM 700 N N . PRO A 1 90 ? 2.686 13.57 7.332 1 89.12 90 PRO A N 1
ATOM 701 C CA . PRO A 1 90 ? 2.688 14.992 7.68 1 89.12 90 PRO A CA 1
ATOM 702 C C . PRO A 1 90 ? 3.979 15.43 8.367 1 89.12 90 PRO A C 1
ATOM 704 O O . PRO A 1 90 ? 4.367 16.594 8.273 1 89.12 90 PRO A O 1
ATOM 707 N N . LYS A 1 91 ? 4.684 14.523 8.93 1 89.69 91 LYS A N 1
ATOM 708 C CA . LYS A 1 91 ? 5.883 14.867 9.688 1 89.69 91 LYS A CA 1
ATOM 709 C C . LYS A 1 91 ? 7.141 14.664 8.844 1 89.69 91 LYS A C 1
ATOM 711 O O . LYS A 1 91 ? 8.117 15.406 8.984 1 89.69 91 LYS A O 1
ATOM 716 N N . LEU A 1 92 ? 7.109 13.719 7.961 1 85.06 92 LEU A N 1
ATOM 717 C CA . LEU A 1 92 ? 8.32 13.336 7.242 1 85.06 92 LEU A CA 1
ATOM 718 C C . LEU A 1 92 ? 8.273 13.828 5.801 1 85.06 92 LEU A C 1
ATOM 720 O O . LEU A 1 92 ? 9.305 13.891 5.129 1 85.06 92 LEU A O 1
ATOM 724 N N . GLY A 1 93 ? 7.078 14.148 5.328 1 80.94 93 GLY A N 1
ATOM 725 C CA . GLY A 1 93 ? 6.906 14.352 3.896 1 80.94 93 GLY A CA 1
ATOM 726 C C . GLY A 1 93 ? 6.676 13.062 3.135 1 80.94 93 GLY A C 1
ATOM 727 O O . GLY A 1 93 ? 7.082 11.992 3.584 1 80.94 93 GLY A O 1
ATOM 728 N N . VAL A 1 94 ? 6.055 13.188 2.02 1 79.06 94 VAL A N 1
ATOM 729 C CA . VAL A 1 94 ? 5.68 12.023 1.221 1 79.06 94 VAL A CA 1
ATOM 730 C C . VAL A 1 94 ? 6.938 11.305 0.739 1 79.06 94 VAL A C 1
ATOM 732 O O . VAL A 1 94 ? 7.105 10.102 0.981 1 79.06 94 VAL A O 1
ATOM 735 N N . ALA A 1 95 ? 7.871 12 0.225 1 73.94 95 ALA A N 1
ATOM 736 C CA . ALA A 1 95 ? 9.078 11.414 -0.356 1 73.94 95 ALA A CA 1
ATOM 737 C C . ALA A 1 95 ? 9.914 10.711 0.709 1 73.94 95 ALA A C 1
ATOM 739 O O . ALA A 1 95 ? 10.312 9.562 0.529 1 73.94 95 ALA A O 1
ATOM 740 N N . ASN A 1 96 ? 10.102 11.367 1.77 1 77.75 96 ASN A N 1
ATOM 741 C CA . ASN A 1 96 ? 10.883 10.781 2.85 1 77.75 96 ASN A CA 1
ATOM 742 C C . ASN A 1 96 ? 10.211 9.531 3.422 1 77.75 96 ASN A C 1
ATOM 744 O O . ASN A 1 96 ? 10.883 8.547 3.734 1 77.75 96 ASN A O 1
ATOM 748 N N . THR A 1 97 ? 8.945 9.602 3.582 1 84.81 97 THR A N 1
ATOM 749 C CA . THR A 1 97 ? 8.195 8.453 4.082 1 84.81 97 THR A CA 1
ATOM 750 C C . THR A 1 97 ? 8.344 7.258 3.137 1 84.81 97 THR A C 1
ATOM 752 O O . THR A 1 97 ? 8.656 6.148 3.572 1 84.81 97 THR A O 1
ATOM 755 N N . LEU A 1 98 ? 8.227 7.52 1.841 1 79.06 98 LEU A N 1
ATOM 756 C CA . LEU A 1 98 ? 8.273 6.438 0.864 1 79.06 98 LEU A CA 1
ATOM 757 C C . LEU A 1 98 ? 9.664 5.809 0.816 1 79.06 98 LEU A C 1
ATOM 759 O O . LEU A 1 98 ? 9.797 4.602 0.593 1 79.06 98 LEU A O 1
ATOM 763 N N . ILE A 1 99 ? 10.625 6.551 1.06 1 76.75 99 ILE A N 1
ATOM 764 C CA . ILE A 1 99 ? 11.992 6.039 1.071 1 76.75 99 ILE A CA 1
ATOM 765 C C . ILE A 1 99 ? 12.18 5.105 2.264 1 76.75 99 ILE A C 1
ATOM 767 O O . ILE A 1 99 ? 12.719 4.004 2.117 1 76.75 99 ILE A O 1
ATOM 771 N N . ILE A 1 100 ? 11.812 5.547 3.395 1 82.94 100 ILE A N 1
ATOM 772 C CA . ILE A 1 100 ? 11.938 4.73 4.598 1 82.94 100 ILE A CA 1
ATOM 773 C C . ILE A 1 100 ? 11.109 3.459 4.441 1 82.94 100 ILE A C 1
ATOM 775 O O . ILE A 1 100 ? 11.555 2.369 4.809 1 82.94 100 ILE A O 1
ATOM 779 N N . VAL A 1 101 ? 9.961 3.594 3.957 1 86.75 101 VAL A N 1
ATOM 780 C CA . VAL A 1 101 ? 9.078 2.459 3.713 1 86.75 101 VAL A CA 1
ATOM 781 C C . VAL A 1 101 ? 9.766 1.459 2.785 1 86.75 101 VAL A C 1
ATOM 783 O O . VAL A 1 101 ? 9.75 0.253 3.043 1 86.75 101 VAL A O 1
ATOM 786 N N . PHE A 1 102 ? 10.344 1.964 1.743 1 82.06 102 PHE A N 1
ATOM 787 C CA . PHE A 1 102 ? 10.977 1.09 0.765 1 82.06 102 PHE A CA 1
ATOM 788 C C . PHE A 1 102 ? 12.125 0.308 1.401 1 82.06 102 PHE A C 1
ATOM 790 O O . PHE A 1 102 ? 12.266 -0.895 1.169 1 82.06 102 PHE A O 1
ATOM 797 N N . VAL A 1 103 ? 12.953 0.958 2.15 1 77.69 103 VAL A N 1
ATOM 798 C CA . VAL A 1 103 ? 14.055 0.297 2.834 1 77.69 103 VAL A CA 1
ATOM 799 C C . VAL A 1 103 ? 13.516 -0.817 3.729 1 77.69 103 VAL A C 1
ATOM 801 O O . VAL A 1 103 ? 14.062 -1.924 3.748 1 77.69 103 VAL A O 1
ATOM 804 N N . SER A 1 104 ? 12.562 -0.441 4.445 1 86.19 104 SER A N 1
ATOM 805 C CA . SER A 1 104 ? 11.945 -1.421 5.336 1 86.19 104 SER A CA 1
ATOM 806 C C . SER A 1 104 ? 11.336 -2.578 4.547 1 86.19 104 SER A C 1
ATOM 808 O O . SER A 1 104 ? 11.406 -3.732 4.977 1 86.19 104 SER A O 1
ATOM 810 N N . GLN A 1 105 ? 10.789 -2.336 3.438 1 85.62 105 GLN A N 1
ATOM 811 C CA . GLN A 1 105 ? 10.203 -3.355 2.574 1 85.62 105 GLN A CA 1
ATOM 812 C C . GLN A 1 105 ? 11.266 -4.328 2.066 1 85.62 105 GLN A C 1
ATOM 814 O O . GLN A 1 105 ? 11.062 -5.543 2.094 1 85.62 105 GLN A O 1
ATOM 819 N N . VAL A 1 106 ? 12.297 -3.803 1.617 1 76.88 106 VAL A N 1
ATOM 820 C CA . VAL A 1 106 ? 13.375 -4.617 1.062 1 76.88 106 VAL A CA 1
ATOM 821 C C . VAL A 1 106 ? 13.969 -5.5 2.156 1 76.88 106 VAL A C 1
ATOM 823 O O . VAL A 1 106 ? 14.211 -6.691 1.94 1 76.88 106 VAL A O 1
ATOM 826 N N . THR A 1 107 ? 14.242 -4.906 3.236 1 79.94 107 THR A N 1
ATOM 827 C CA . THR A 1 107 ? 14.789 -5.656 4.363 1 79.94 107 THR A CA 1
ATOM 828 C C . THR A 1 107 ? 13.867 -6.812 4.742 1 79.94 107 THR A C 1
ATOM 830 O O . THR A 1 107 ? 14.32 -7.945 4.918 1 79.94 107 THR A O 1
ATOM 833 N N . THR A 1 108 ? 12.664 -6.52 4.832 1 84.69 108 THR A N 1
ATOM 834 C CA . THR A 1 108 ? 11.688 -7.543 5.18 1 84.69 108 THR A CA 1
ATOM 835 C C . THR A 1 108 ? 11.578 -8.586 4.07 1 84.69 108 THR A C 1
ATOM 837 O O . THR A 1 108 ? 11.477 -9.781 4.348 1 84.69 108 THR A O 1
ATOM 840 N N . GLY A 1 109 ? 11.57 -8.141 2.896 1 80.25 109 GLY A N 1
ATOM 841 C CA . GLY A 1 109 ? 11.547 -9.055 1.77 1 80.25 109 GLY A CA 1
ATOM 842 C C . GLY A 1 109 ? 12.711 -10.031 1.767 1 80.25 109 GLY A C 1
ATOM 843 O O . GLY A 1 109 ? 12.531 -11.227 1.529 1 80.25 109 GLY A O 1
ATOM 844 N N . LEU A 1 110 ? 13.875 -9.484 1.974 1 74.06 110 LEU A N 1
ATOM 845 C CA . LEU A 1 110 ? 15.062 -10.32 2.053 1 74.06 110 LEU A CA 1
ATOM 846 C C . LEU A 1 110 ? 14.938 -11.336 3.184 1 74.06 110 LEU A C 1
ATOM 848 O O . LEU A 1 110 ? 15.359 -12.484 3.039 1 74.06 110 LEU A O 1
ATOM 852 N N . PHE A 1 111 ? 14.422 -10.836 4.207 1 78.69 111 PHE A N 1
ATOM 853 C CA . PHE A 1 111 ? 14.211 -11.719 5.344 1 78.69 111 PHE A CA 1
ATOM 854 C C . PHE A 1 111 ? 13.289 -12.875 4.969 1 78.69 111 PHE A C 1
ATOM 856 O O . PHE A 1 111 ? 13.578 -14.031 5.281 1 78.69 111 PHE A O 1
ATOM 863 N N . ILE A 1 112 ? 12.258 -12.617 4.266 1 75.75 112 ILE A N 1
ATOM 864 C CA . ILE A 1 112 ? 11.297 -13.625 3.836 1 75.75 112 ILE A CA 1
ATOM 865 C C . ILE A 1 112 ? 11.969 -14.602 2.863 1 75.75 112 ILE A C 1
ATOM 867 O O . ILE A 1 112 ? 11.836 -15.812 3.002 1 75.75 112 ILE A O 1
ATOM 871 N N . ASP A 1 113 ? 12.727 -14.07 1.998 1 72.06 113 ASP A N 1
ATOM 872 C CA . ASP A 1 113 ? 13.375 -14.906 0.989 1 72.06 113 ASP A CA 1
ATOM 873 C C . ASP A 1 113 ? 14.375 -15.859 1.627 1 72.06 113 ASP A C 1
ATOM 875 O O . ASP A 1 113 ? 14.445 -17.031 1.255 1 72.06 113 ASP A O 1
ATOM 879 N N . ILE A 1 114 ? 15.07 -15.328 2.578 1 72.69 114 ILE A N 1
ATOM 880 C CA . ILE A 1 114 ? 16.172 -16.094 3.168 1 72.69 114 ILE A CA 1
ATOM 881 C C . ILE A 1 114 ? 15.617 -17.078 4.195 1 72.69 114 ILE A C 1
ATOM 883 O O . ILE A 1 114 ? 15.977 -18.25 4.188 1 72.69 114 ILE A O 1
ATOM 887 N N . PHE A 1 115 ? 14.742 -16.641 5.004 1 77.31 115 PHE A N 1
ATOM 888 C CA . PHE A 1 115 ? 14.375 -17.438 6.168 1 77.31 115 PHE A CA 1
ATOM 889 C C . PHE A 1 115 ? 13.07 -18.188 5.926 1 77.31 115 PHE A C 1
ATOM 891 O O . PHE A 1 115 ? 12.852 -19.25 6.492 1 77.31 115 PHE A O 1
ATOM 898 N N . ILE A 1 116 ? 12.273 -17.578 5.152 1 72 116 ILE A N 1
ATOM 899 C CA . ILE A 1 116 ? 10.961 -18.203 4.977 1 72 116 ILE A CA 1
ATOM 900 C C . ILE A 1 116 ? 10.969 -19.062 3.709 1 72 116 ILE A C 1
ATOM 902 O O . ILE A 1 116 ? 10.57 -20.219 3.74 1 72 116 ILE A O 1
ATOM 906 N N . LEU A 1 117 ? 11.438 -18.531 2.676 1 70.12 117 LEU A N 1
ATOM 907 C CA . LEU A 1 117 ? 11.414 -19.266 1.409 1 70.12 117 LEU A CA 1
ATOM 908 C C . LEU A 1 117 ? 12.703 -20.047 1.204 1 70.12 117 LEU A C 1
ATOM 910 O O . LEU A 1 117 ? 12.805 -20.859 0.282 1 70.12 117 LEU A O 1
ATOM 914 N N . ARG A 1 118 ? 13.656 -19.906 2.102 1 71.44 118 ARG A N 1
ATOM 915 C CA . ARG A 1 118 ? 14.93 -20.625 2.094 1 71.44 118 ARG A CA 1
ATOM 916 C C . ARG A 1 118 ? 15.594 -20.531 0.725 1 71.44 118 ARG A C 1
ATOM 918 O O . ARG A 1 118 ? 16.094 -21.531 0.207 1 71.44 118 ARG A O 1
ATOM 925 N N . GLN A 1 119 ? 15.258 -19.484 0.064 1 64.69 119 GLN A N 1
ATOM 926 C CA . GLN A 1 119 ? 15.961 -19.266 -1.195 1 64.69 119 GLN A CA 1
ATOM 927 C C . GLN A 1 119 ? 17.391 -18.797 -0.95 1 64.69 119 GLN A C 1
ATOM 929 O O . GLN A 1 119 ? 17.625 -17.875 -0.172 1 64.69 119 GLN A O 1
ATOM 934 N N . ASP A 1 120 ? 18.328 -19.594 -0.872 1 54.62 120 ASP A N 1
ATOM 935 C CA . ASP A 1 120 ? 19.75 -19.391 -0.581 1 54.62 120 ASP A CA 1
ATOM 936 C C . ASP A 1 120 ? 20.359 -18.359 -1.537 1 54.62 120 ASP A C 1
ATOM 938 O O . ASP A 1 120 ? 21.391 -17.75 -1.234 1 54.62 120 ASP A O 1
ATOM 942 N N . GLN A 1 121 ? 19.922 -18.281 -2.77 1 54.88 121 GLN A N 1
ATOM 943 C CA . GLN A 1 121 ? 20.734 -17.562 -3.734 1 54.88 121 GLN A CA 1
ATOM 944 C C . GLN A 1 121 ? 20.391 -16.078 -3.752 1 54.88 121 GLN A C 1
ATOM 946 O O . GLN A 1 121 ? 19.516 -15.648 -4.516 1 54.88 121 GLN A O 1
ATOM 951 N N . LEU A 1 122 ? 20.531 -15.484 -2.6 1 56.62 122 LEU A N 1
ATOM 952 C CA . LEU A 1 122 ? 20.578 -14.039 -2.781 1 56.62 122 LEU A CA 1
ATOM 953 C C . LEU A 1 122 ? 21.656 -13.648 -3.773 1 56.62 122 LEU A C 1
ATOM 955 O O . LEU A 1 122 ? 22.844 -13.875 -3.523 1 56.62 122 LEU A O 1
ATOM 959 N N . HIS A 1 123 ? 21.203 -13.422 -4.988 1 56.09 123 HIS A N 1
ATOM 960 C CA . HIS A 1 123 ? 22.219 -13.047 -5.961 1 56.09 123 HIS A CA 1
ATOM 961 C C . HIS A 1 123 ? 22.781 -11.656 -5.672 1 56.09 123 HIS A C 1
ATOM 963 O O . HIS A 1 123 ? 22.078 -10.805 -5.125 1 56.09 123 HIS A O 1
ATOM 969 N N . LEU A 1 124 ? 24.094 -11.594 -5.602 1 54.97 124 LEU A N 1
ATOM 970 C CA . LEU A 1 124 ? 24.875 -10.375 -5.41 1 54.97 124 LEU A CA 1
ATOM 971 C C . LEU A 1 124 ? 24.203 -9.188 -6.086 1 54.97 124 LEU A C 1
ATOM 973 O O . LEU A 1 124 ? 24.234 -8.07 -5.555 1 54.97 124 LEU A O 1
ATOM 977 N N . TYR A 1 125 ? 23.578 -9.531 -7.09 1 56.22 125 TYR A N 1
ATOM 978 C CA . TYR A 1 125 ? 22.953 -8.461 -7.863 1 56.22 125 TYR A CA 1
ATOM 979 C C . TYR A 1 125 ? 21.766 -7.871 -7.109 1 56.22 125 TYR A C 1
ATOM 981 O O . TYR A 1 125 ? 21.547 -6.66 -7.164 1 56.22 125 TYR A O 1
ATOM 989 N N . LYS A 1 126 ? 21.203 -8.805 -6.371 1 60.59 126 LYS A N 1
ATOM 990 C CA . LYS A 1 126 ? 20.094 -8.297 -5.586 1 60.59 126 LYS A CA 1
ATOM 991 C C . LYS A 1 126 ? 20.578 -7.414 -4.438 1 60.59 126 LYS A C 1
ATOM 993 O O . LYS A 1 126 ? 19.969 -6.379 -4.148 1 60.59 126 LYS A O 1
ATOM 998 N N . LEU A 1 127 ? 21.641 -7.801 -3.98 1 59.62 127 LEU A N 1
ATOM 999 C CA . LEU A 1 127 ? 22.25 -7.035 -2.896 1 59.62 127 LEU A CA 1
ATOM 1000 C C . LEU A 1 127 ? 22.734 -5.68 -3.395 1 59.62 127 LEU A C 1
ATOM 1002 O O . LEU A 1 127 ? 22.531 -4.66 -2.73 1 59.62 127 LEU A O 1
ATOM 1006 N N . ILE A 1 128 ? 23.375 -5.734 -4.434 1 60.09 128 ILE A N 1
ATOM 1007 C CA . ILE A 1 128 ? 23.875 -4.492 -5.023 1 60.09 128 ILE A CA 1
ATOM 1008 C C . ILE A 1 128 ? 22.703 -3.564 -5.332 1 60.09 128 ILE A C 1
ATOM 1010 O O . ILE A 1 128 ? 22.766 -2.363 -5.066 1 60.09 128 ILE A O 1
ATOM 1014 N N . GLY A 1 129 ? 21.719 -4.141 -5.852 1 59.78 129 GLY A N 1
ATOM 1015 C CA . GLY A 1 129 ? 20.531 -3.352 -6.137 1 59.78 129 GLY A CA 1
ATOM 1016 C C . GLY A 1 129 ? 19.938 -2.709 -4.902 1 59.78 129 GLY A C 1
ATOM 1017 O O . GLY A 1 129 ? 19.594 -1.526 -4.914 1 59.78 129 GLY A O 1
ATOM 1018 N N . ILE A 1 130 ? 20.062 -3.443 -3.896 1 60.41 130 ILE A N 1
ATOM 1019 C CA . ILE A 1 130 ? 19.547 -2.984 -2.609 1 60.41 130 ILE A CA 1
ATOM 1020 C C . ILE A 1 130 ? 20.406 -1.829 -2.096 1 60.41 130 ILE A C 1
ATOM 1022 O O . ILE A 1 130 ? 19.875 -0.817 -1.63 1 60.41 130 ILE A O 1
ATOM 1026 N N . ILE A 1 131 ? 21.594 -2.055 -2.164 1 60.53 131 ILE A N 1
ATOM 1027 C CA . ILE A 1 131 ? 22.531 -1.046 -1.701 1 60.53 131 ILE A CA 1
ATOM 1028 C C . ILE A 1 131 ? 22.359 0.24 -2.502 1 60.53 131 ILE A C 1
ATOM 1030 O O . ILE A 1 131 ? 22.312 1.334 -1.934 1 60.53 131 ILE A O 1
ATOM 1034 N N . LEU A 1 132 ? 22.219 0.083 -3.701 1 59.44 132 LEU A N 1
ATOM 1035 C CA . LEU A 1 132 ? 22.047 1.251 -4.559 1 59.44 132 LEU A CA 1
ATOM 1036 C C . LEU A 1 132 ? 20.734 1.957 -4.254 1 59.44 132 LEU A C 1
ATOM 1038 O O . LEU A 1 132 ? 20.656 3.189 -4.27 1 59.44 132 LEU A O 1
ATOM 1042 N N . LEU A 1 133 ? 19.812 1.168 -3.963 1 57.19 133 LEU A N 1
ATOM 1043 C CA . LEU A 1 133 ? 18.531 1.744 -3.549 1 57.19 133 LEU A CA 1
ATOM 1044 C C . LEU A 1 133 ? 18.703 2.553 -2.266 1 57.19 133 LEU A C 1
ATOM 1046 O O . LEU A 1 133 ? 18.172 3.662 -2.156 1 57.19 133 LEU A O 1
ATOM 1050 N N . PHE A 1 134 ? 19.422 1.977 -1.398 1 58.94 134 PHE A N 1
ATOM 1051 C CA . PHE A 1 134 ? 19.672 2.629 -0.119 1 58.94 134 PHE A CA 1
ATOM 1052 C C . PHE A 1 134 ? 20.469 3.914 -0.316 1 58.94 134 PHE A C 1
ATOM 1054 O O . PHE A 1 134 ? 20.156 4.941 0.286 1 58.94 134 PHE A O 1
ATOM 1061 N N . ILE A 1 135 ? 21.469 3.805 -1.019 1 59.81 135 ILE A N 1
ATOM 1062 C CA . ILE A 1 135 ? 22.312 4.973 -1.271 1 59.81 135 ILE A CA 1
ATOM 1063 C C . ILE A 1 135 ? 21.484 6.059 -1.965 1 59.81 135 ILE A C 1
ATOM 1065 O O . ILE A 1 135 ? 21.578 7.234 -1.61 1 59.81 135 ILE A O 1
ATOM 1069 N N . GLY A 1 136 ? 20.719 5.68 -2.824 1 55.56 136 GLY A N 1
ATOM 1070 C CA . GLY A 1 136 ? 19.844 6.617 -3.51 1 55.56 136 GLY A CA 1
ATOM 1071 C C . GLY A 1 136 ? 18.859 7.301 -2.58 1 55.56 136 GLY A C 1
ATOM 1072 O O . GLY A 1 136 ? 18.641 8.508 -2.68 1 55.56 136 GLY A O 1
ATOM 1073 N N . THR A 1 137 ? 18.344 6.535 -1.694 1 54.16 137 THR A N 1
ATOM 1074 C CA . THR A 1 137 ? 17.422 7.059 -0.698 1 54.16 137 THR A CA 1
ATOM 1075 C C . THR A 1 137 ? 18.094 8.125 0.164 1 54.16 137 THR A C 1
ATOM 1077 O O . THR A 1 137 ? 17.5 9.156 0.46 1 54.16 137 THR A O 1
ATOM 1080 N N . PHE A 1 138 ? 19.266 7.812 0.617 1 55.72 138 PHE A N 1
ATOM 1081 C CA . PHE A 1 138 ? 20.031 8.75 1.422 1 55.72 138 PHE A CA 1
ATOM 1082 C C . PHE A 1 138 ? 20.203 10.078 0.698 1 55.72 138 PHE A C 1
ATOM 1084 O O . PHE A 1 138 ? 20.094 11.141 1.313 1 55.72 138 PHE A O 1
ATOM 1091 N N . PHE A 1 139 ? 20.359 10.055 -0.512 1 57 139 PHE A N 1
ATOM 1092 C CA . PHE A 1 139 ? 20.609 11.297 -1.244 1 57 139 PHE A CA 1
ATOM 1093 C C . PHE A 1 139 ? 19.297 12.031 -1.495 1 57 139 PHE A C 1
ATOM 1095 O O . PHE A 1 139 ? 19.281 13.258 -1.624 1 57 139 PHE A O 1
ATOM 1102 N N . VAL A 1 140 ? 18.25 11.352 -1.525 1 55.22 140 VAL A N 1
ATOM 1103 C CA . VAL A 1 140 ? 16.953 11.992 -1.734 1 55.22 140 VAL A CA 1
ATOM 1104 C C . VAL A 1 140 ? 16.516 12.695 -0.453 1 55.22 140 VAL A C 1
ATOM 1106 O O . VAL A 1 140 ? 15.844 13.734 -0.503 1 55.22 140 VAL A O 1
ATOM 1109 N N . MET A 1 141 ? 16.781 12.141 0.69 1 52.88 141 MET A N 1
ATOM 1110 C CA . MET A 1 141 ? 16.359 12.68 1.984 1 52.88 141 MET A CA 1
ATOM 1111 C C . MET A 1 141 ? 17.188 13.906 2.357 1 52.88 141 MET A C 1
ATOM 1113 O O . MET A 1 141 ? 16.812 14.656 3.256 1 52.88 141 MET A O 1
ATOM 1117 N N . LYS A 1 142 ? 18.203 14.227 1.726 1 52.91 142 LYS A N 1
ATOM 1118 C CA . LYS A 1 142 ? 18.969 15.445 2.002 1 52.91 142 LYS A CA 1
ATOM 1119 C C . LYS A 1 142 ? 18.484 16.594 1.123 1 52.91 142 LYS A C 1
ATOM 1121 O O . LYS A 1 142 ? 18.281 16.422 -0.079 1 52.91 142 LYS A O 1
ATOM 1126 N N . MET B 1 1 ? 11.656 18.734 16.156 1 57.72 1 MET B N 1
ATOM 1127 C CA . MET B 1 1 ? 10.531 17.812 16.359 1 57.72 1 MET B CA 1
ATOM 1128 C C . MET B 1 1 ? 10.984 16.359 16.281 1 57.72 1 MET B C 1
ATOM 1130 O O . MET B 1 1 ? 11.859 16.016 15.484 1 57.72 1 MET B O 1
ATOM 1134 N N . ASN B 1 2 ? 10.883 15.641 17.328 1 77.31 2 ASN B N 1
ATOM 1135 C CA . ASN B 1 2 ? 11.32 14.258 17.469 1 77.31 2 ASN B CA 1
ATOM 1136 C C . ASN B 1 2 ? 10.758 13.375 16.359 1 77.31 2 ASN B C 1
ATOM 1138 O O . ASN B 1 2 ? 9.547 13.164 16.281 1 77.31 2 ASN B O 1
ATOM 1142 N N . LYS B 1 3 ? 11.578 13.141 15.32 1 87.69 3 LYS B N 1
ATOM 1143 C CA . LYS B 1 3 ? 11.18 12.43 14.109 1 87.69 3 LYS B CA 1
ATOM 1144 C C . LYS B 1 3 ? 11.25 10.914 14.312 1 87.69 3 LYS B C 1
ATOM 1146 O O . LYS B 1 3 ? 11.039 10.148 13.367 1 87.69 3 LYS B O 1
ATOM 1151 N N . LEU B 1 4 ? 11.391 10.531 15.586 1 91.38 4 LEU B N 1
ATOM 1152 C CA . LEU B 1 4 ? 11.562 9.109 15.836 1 91.38 4 LEU B CA 1
ATOM 1153 C C . LEU B 1 4 ? 10.25 8.359 15.625 1 91.38 4 LEU B C 1
ATOM 1155 O O . LEU B 1 4 ? 10.219 7.324 14.961 1 91.38 4 LEU B O 1
ATOM 1159 N N . LEU B 1 5 ? 9.219 8.891 16.156 1 95.25 5 LEU B N 1
ATOM 1160 C CA . LEU B 1 5 ? 7.93 8.211 16.078 1 95.25 5 LEU B CA 1
ATOM 1161 C C . LEU B 1 5 ? 7.453 8.133 14.625 1 95.25 5 LEU B C 1
ATOM 1163 O O . LEU B 1 5 ? 7.102 7.051 14.141 1 95.25 5 LEU B O 1
ATOM 1167 N N . PRO B 1 6 ? 7.562 9.219 13.93 1 94.25 6 PRO B N 1
ATOM 1168 C CA . PRO B 1 6 ? 7.191 9.141 12.516 1 94.25 6 PRO B CA 1
ATOM 1169 C C . PRO B 1 6 ? 8.07 8.164 11.734 1 94.25 6 PRO B C 1
ATOM 1171 O O . PRO B 1 6 ? 7.586 7.492 10.82 1 94.25 6 PRO B O 1
ATOM 1174 N N . ILE B 1 7 ? 9.234 8.078 12.094 1 92.62 7 ILE B N 1
ATOM 1175 C CA . ILE B 1 7 ? 10.148 7.141 11.445 1 92.62 7 ILE B CA 1
ATOM 1176 C C . ILE B 1 7 ? 9.719 5.707 11.75 1 92.62 7 ILE B C 1
ATOM 1178 O O . ILE B 1 7 ? 9.688 4.855 10.859 1 92.62 7 ILE B O 1
ATOM 1182 N N . LEU B 1 8 ? 9.383 5.508 12.93 1 96.62 8 LEU B N 1
ATOM 1183 C CA . LEU B 1 8 ? 8.906 4.188 13.32 1 96.62 8 LEU B CA 1
ATOM 1184 C C . LEU B 1 8 ? 7.629 3.826 12.578 1 96.62 8 LEU B C 1
ATOM 1186 O O . LEU B 1 8 ? 7.453 2.684 12.148 1 96.62 8 LEU B O 1
ATOM 1190 N N . PHE B 1 9 ? 6.789 4.746 12.43 1 97.12 9 PHE B N 1
ATOM 1191 C CA . PHE B 1 9 ? 5.562 4.52 11.68 1 97.12 9 PHE B CA 1
ATOM 1192 C C . PHE B 1 9 ? 5.875 4.133 10.234 1 97.12 9 PHE B C 1
ATOM 1194 O O . PHE B 1 9 ? 5.277 3.197 9.695 1 97.12 9 PHE B O 1
ATOM 1201 N N . ALA B 1 10 ? 6.781 4.832 9.672 1 93.62 10 ALA B N 1
ATOM 1202 C CA . ALA B 1 10 ? 7.152 4.551 8.281 1 93.62 10 ALA B CA 1
ATOM 1203 C C . ALA B 1 10 ? 7.766 3.16 8.156 1 93.62 10 ALA B C 1
ATOM 1205 O O . ALA B 1 10 ? 7.5 2.445 7.184 1 93.62 10 ALA B O 1
ATOM 1206 N N . ILE B 1 11 ? 8.555 2.783 9.109 1 93.69 11 ILE B N 1
ATOM 1207 C CA . ILE B 1 11 ? 9.156 1.455 9.117 1 93.69 11 ILE B CA 1
ATOM 1208 C C . ILE B 1 11 ? 8.062 0.394 9.203 1 93.69 11 ILE B C 1
ATOM 1210 O O . ILE B 1 11 ? 8.086 -0.588 8.453 1 93.69 11 ILE B O 1
ATOM 1214 N N . LEU B 1 12 ? 7.109 0.573 10.016 1 97.06 12 LEU B N 1
ATOM 1215 C CA . LEU B 1 12 ? 5.996 -0.359 10.156 1 97.06 12 LEU B CA 1
ATOM 1216 C C . LEU B 1 12 ? 5.203 -0.464 8.859 1 97.06 12 LEU B C 1
ATOM 1218 O O . LEU B 1 12 ? 4.746 -1.549 8.492 1 97.06 12 LEU B O 1
ATOM 1222 N N . VAL B 1 13 ? 5.043 0.659 8.188 1 95.88 13 VAL B N 1
ATOM 1223 C CA . VAL B 1 13 ? 4.359 0.659 6.895 1 95.88 13 VAL B CA 1
ATOM 1224 C C . VAL B 1 13 ? 5.086 -0.274 5.93 1 95.88 13 VAL B C 1
ATOM 1226 O O . VAL B 1 13 ? 4.453 -1.084 5.246 1 95.88 13 VAL B O 1
ATOM 1229 N N . GLY B 1 14 ? 6.395 -0.206 5.898 1 92.62 14 GLY B N 1
ATOM 1230 C CA . GLY B 1 14 ? 7.172 -1.053 5.008 1 92.62 14 GLY B CA 1
ATOM 1231 C C . GLY B 1 14 ? 7.062 -2.529 5.34 1 92.62 14 GLY B C 1
ATOM 1232 O O . GLY B 1 14 ? 6.867 -3.357 4.449 1 92.62 14 GLY B O 1
ATOM 1233 N N . ILE B 1 15 ? 7.145 -2.848 6.586 1 94.12 15 ILE B N 1
ATOM 1234 C CA . ILE B 1 15 ? 7.027 -4.23 7.035 1 94.12 15 ILE B CA 1
ATOM 1235 C C . ILE B 1 15 ? 5.652 -4.781 6.664 1 94.12 15 ILE B C 1
ATOM 1237 O O . ILE B 1 15 ? 5.547 -5.848 6.059 1 94.12 15 ILE B O 1
ATOM 1241 N N . CYS B 1 16 ? 4.625 -4.062 6.98 1 96.44 16 CYS B N 1
ATOM 1242 C CA . CYS B 1 16 ? 3.254 -4.488 6.719 1 96.44 16 CYS B CA 1
ATOM 1243 C C . CYS B 1 16 ? 2.998 -4.609 5.219 1 96.44 16 CYS B C 1
ATOM 1245 O O . CYS B 1 16 ? 2.281 -5.508 4.777 1 96.44 16 CYS B O 1
ATOM 1247 N N . THR B 1 17 ? 3.555 -3.684 4.465 1 94 17 THR B N 1
ATOM 1248 C CA . THR B 1 17 ? 3.375 -3.711 3.02 1 94 17 THR B CA 1
ATOM 1249 C C . THR B 1 17 ? 3.904 -5.02 2.434 1 94 17 THR B C 1
ATOM 1251 O O . THR B 1 17 ? 3.223 -5.668 1.638 1 94 17 THR B O 1
ATOM 1254 N N . THR B 1 18 ? 5.074 -5.402 2.805 1 90.94 18 THR B N 1
ATOM 1255 C CA . THR B 1 18 ? 5.695 -6.613 2.279 1 90.94 18 THR B CA 1
ATOM 1256 C C . THR B 1 18 ? 4.91 -7.852 2.703 1 90.94 18 THR B C 1
ATOM 1258 O O . THR B 1 18 ? 4.676 -8.75 1.893 1 90.94 18 THR B O 1
ATOM 1261 N N . LEU B 1 19 ? 4.5 -7.918 3.93 1 93.69 19 LEU B N 1
ATOM 1262 C CA . LEU B 1 19 ? 3.723 -9.047 4.434 1 93.69 19 LEU B CA 1
ATOM 1263 C C . LEU B 1 19 ? 2.367 -9.125 3.742 1 93.69 19 LEU B C 1
ATOM 1265 O O . LEU B 1 19 ? 1.931 -10.211 3.344 1 93.69 19 LEU B O 1
ATOM 1269 N N . GLU B 1 20 ? 1.711 -7.984 3.615 1 95.5 20 GLU B N 1
ATOM 1270 C CA . GLU B 1 20 ? 0.423 -7.926 2.93 1 95.5 20 GLU B CA 1
ATOM 1271 C C . GLU B 1 20 ? 0.543 -8.414 1.487 1 95.5 20 GLU B C 1
ATOM 1273 O O . GLU B 1 20 ? -0.283 -9.195 1.02 1 95.5 20 GLU B O 1
ATOM 1278 N N . ALA B 1 21 ? 1.578 -7.945 0.802 1 91.44 21 ALA B N 1
ATOM 1279 C CA . ALA B 1 21 ? 1.798 -8.328 -0.59 1 91.44 21 ALA B CA 1
ATOM 1280 C C . ALA B 1 21 ? 1.982 -9.836 -0.721 1 91.44 21 ALA B C 1
ATOM 1282 O O . ALA B 1 21 ? 1.381 -10.469 -1.592 1 91.44 21 ALA B O 1
ATOM 1283 N N . TYR B 1 22 ? 2.768 -10.352 0.136 1 89.81 22 TYR B N 1
ATOM 1284 C CA . TYR B 1 22 ? 3.027 -11.789 0.135 1 89.81 22 TYR B CA 1
ATOM 1285 C C . TYR B 1 22 ? 1.751 -12.578 0.417 1 89.81 22 TYR B C 1
ATOM 1287 O O . TYR B 1 22 ? 1.396 -13.484 -0.337 1 89.81 22 TYR B O 1
ATOM 1295 N N . ILE B 1 23 ? 1.049 -12.258 1.426 1 93.94 23 ILE B N 1
ATOM 1296 C CA . ILE B 1 23 ? -0.159 -12.945 1.859 1 93.94 23 ILE B CA 1
ATOM 1297 C C . ILE B 1 23 ? -1.224 -12.859 0.768 1 93.94 23 ILE B C 1
ATOM 1299 O O . ILE B 1 23 ? -1.837 -13.867 0.407 1 93.94 23 ILE B O 1
ATOM 1303 N N . ASN B 1 24 ? -1.418 -11.688 0.179 1 94.62 24 ASN B N 1
ATOM 1304 C CA . ASN B 1 24 ? -2.451 -11.5 -0.834 1 94.62 24 ASN B CA 1
ATOM 1305 C C . ASN B 1 24 ? -2.113 -12.242 -2.125 1 94.62 24 ASN B C 1
ATOM 1307 O O . ASN B 1 24 ? -3.01 -12.719 -2.824 1 94.62 24 ASN B O 1
ATOM 1311 N N . SER B 1 25 ? -0.809 -12.258 -2.406 1 91.5 25 SER B N 1
ATOM 1312 C CA . SER B 1 25 ? -0.419 -13.008 -3.594 1 91.5 25 SER B CA 1
ATOM 1313 C C . SER B 1 25 ? -0.769 -14.484 -3.451 1 91.5 25 SER B C 1
ATOM 1315 O O . SER B 1 25 ? -1.133 -15.141 -4.43 1 91.5 25 SER B O 1
ATOM 1317 N N . LYS B 1 26 ? -0.698 -15.031 -2.252 1 92.38 26 LYS B N 1
ATOM 1318 C CA . LYS B 1 26 ? -1.085 -16.406 -1.985 1 92.38 26 LYS B CA 1
ATOM 1319 C C . LYS B 1 26 ? -2.602 -16.578 -2.01 1 92.38 26 LYS B C 1
ATOM 1321 O O . LYS B 1 26 ? -3.123 -17.5 -2.631 1 92.38 26 LYS B O 1
ATOM 1326 N N . LEU B 1 27 ? -3.273 -15.664 -1.424 1 95.12 27 LEU B N 1
ATOM 1327 C CA . LEU B 1 27 ? -4.73 -15.711 -1.415 1 95.12 27 LEU B CA 1
ATOM 1328 C C . LEU B 1 27 ? -5.285 -15.664 -2.836 1 95.12 27 LEU B C 1
ATOM 1330 O O . LEU B 1 27 ? -6.246 -16.359 -3.154 1 95.12 27 LEU B O 1
ATOM 1334 N N . GLY B 1 28 ? -4.676 -14.773 -3.619 1 94.94 28 GLY B N 1
ATOM 1335 C CA . GLY B 1 28 ? -5.113 -14.617 -4.996 1 94.94 28 GLY B CA 1
ATOM 1336 C C . GLY B 1 28 ? -5.062 -15.914 -5.789 1 94.94 28 GLY B C 1
ATOM 1337 O O . GLY B 1 28 ? -5.848 -16.109 -6.723 1 94.94 28 GLY B O 1
ATOM 1338 N N . LYS B 1 29 ? -4.164 -16.781 -5.441 1 92.62 29 LYS B N 1
ATOM 1339 C CA . LYS B 1 29 ? -4.043 -18.062 -6.121 1 92.62 29 LYS B CA 1
ATOM 1340 C C . LYS B 1 29 ? -5.207 -18.984 -5.773 1 92.62 29 LYS B C 1
ATOM 1342 O O . LYS B 1 29 ? -5.578 -19.859 -6.566 1 92.62 29 LYS B O 1
ATOM 1347 N N . PHE B 1 30 ? -5.715 -18.812 -4.605 1 93.88 30 PHE B N 1
ATOM 1348 C CA . PHE B 1 30 ? -6.797 -19.672 -4.141 1 93.88 30 PHE B CA 1
ATOM 1349 C C . PHE B 1 30 ? -8.148 -19.141 -4.605 1 93.88 30 PHE B C 1
ATOM 1351 O O . PHE B 1 30 ? -9.094 -19.922 -4.777 1 93.88 30 PHE B O 1
ATOM 1358 N N . VAL B 1 31 ? -8.117 -17.906 -4.738 1 94.75 31 VAL B N 1
ATOM 1359 C CA . VAL B 1 31 ? -9.32 -17.234 -5.223 1 94.75 31 VAL B CA 1
ATOM 1360 C C . VAL B 1 31 ? -8.961 -16.328 -6.398 1 94.75 31 VAL B C 1
ATOM 1362 O O . VAL B 1 31 ? -7.824 -16.328 -6.879 1 94.75 31 VAL B O 1
ATOM 1365 N N . SER B 1 32 ? -9.734 -15.516 -6.898 1 94.81 32 SER B N 1
ATOM 1366 C CA . SER B 1 32 ? -9.406 -14.562 -7.953 1 94.81 32 SER B CA 1
ATOM 1367 C C . SER B 1 32 ? -8.836 -13.273 -7.371 1 94.81 32 SER B C 1
ATOM 1369 O O . SER B 1 32 ? -9.078 -12.953 -6.203 1 94.81 32 SER B O 1
ATOM 1371 N N . PRO B 1 33 ? -8.031 -12.539 -8.172 1 96.06 33 PRO B N 1
ATOM 1372 C CA . PRO B 1 33 ? -7.492 -11.266 -7.703 1 96.06 33 PRO B CA 1
ATOM 1373 C C . PRO B 1 33 ? -8.578 -10.297 -7.238 1 96.06 33 PRO B C 1
ATOM 1375 O O . PRO B 1 33 ? -8.398 -9.594 -6.246 1 96.06 33 PRO B O 1
ATOM 1378 N N . ARG B 1 34 ? -9.695 -10.305 -7.918 1 96.75 34 ARG B N 1
ATOM 1379 C CA . ARG B 1 34 ? -10.781 -9.414 -7.543 1 96.75 34 ARG B CA 1
ATOM 1380 C C . ARG B 1 34 ? -11.344 -9.773 -6.172 1 96.75 34 ARG B C 1
ATOM 1382 O O . ARG B 1 34 ? -11.539 -8.906 -5.32 1 96.75 34 ARG B O 1
ATOM 1389 N N . ILE B 1 35 ? -11.516 -11.023 -5.961 1 97.12 35 ILE B N 1
ATOM 1390 C CA . ILE B 1 35 ? -12.086 -11.484 -4.703 1 97.12 35 ILE B CA 1
ATOM 1391 C C . ILE B 1 35 ? -11.078 -11.297 -3.572 1 97.12 35 ILE B C 1
ATOM 1393 O O . ILE B 1 35 ? -11.445 -10.875 -2.473 1 97.12 35 ILE B O 1
ATOM 1397 N N . ALA B 1 36 ? -9.844 -11.617 -3.85 1 97.38 36 ALA B N 1
ATOM 1398 C CA . ALA B 1 36 ? -8.805 -11.414 -2.848 1 97.38 36 ALA B CA 1
ATOM 1399 C C . ALA B 1 36 ? -8.719 -9.953 -2.43 1 97.38 36 ALA B C 1
ATOM 1401 O O . ALA B 1 36 ? -8.578 -9.648 -1.243 1 97.38 36 ALA B O 1
ATOM 1402 N N . THR B 1 37 ? -8.812 -9.086 -3.375 1 97.94 37 THR B N 1
ATOM 1403 C CA . THR B 1 37 ? -8.781 -7.648 -3.107 1 97.94 37 THR B CA 1
ATOM 1404 C C . THR B 1 37 ? -9.953 -7.238 -2.225 1 97.94 37 THR B C 1
ATOM 1406 O O . THR B 1 37 ? -9.766 -6.547 -1.222 1 97.94 37 THR B O 1
ATOM 1409 N N . PHE B 1 38 ? -11.133 -7.684 -2.609 1 97.94 38 PHE B N 1
ATOM 1410 C CA . PHE B 1 38 ? -12.328 -7.359 -1.847 1 97.94 38 PHE B CA 1
ATOM 1411 C C . PHE B 1 38 ? -12.219 -7.883 -0.419 1 97.94 38 PHE B C 1
ATOM 1413 O O . PHE B 1 38 ? -12.531 -7.164 0.535 1 97.94 38 PHE B O 1
ATOM 1420 N N . HIS B 1 39 ? -11.789 -9.094 -0.271 1 97.62 39 HIS B N 1
ATOM 1421 C CA . HIS B 1 39 ? -11.625 -9.695 1.049 1 97.62 39 HIS B CA 1
ATOM 1422 C C . HIS B 1 39 ? -10.648 -8.891 1.899 1 97.62 39 HIS B C 1
ATOM 1424 O O . HIS B 1 39 ? -10.898 -8.648 3.08 1 97.62 39 HIS B O 1
ATOM 1430 N N . ASN B 1 40 ? -9.555 -8.531 1.317 1 97.88 40 ASN B N 1
ATOM 1431 C CA . ASN B 1 40 ? -8.547 -7.742 2.014 1 97.88 40 ASN B CA 1
ATOM 1432 C C . ASN B 1 40 ? -9.117 -6.418 2.52 1 97.88 40 ASN B C 1
ATOM 1434 O O . ASN B 1 40 ? -8.945 -6.074 3.689 1 97.88 40 ASN B O 1
ATOM 1438 N N . LEU B 1 41 ? -9.859 -5.723 1.71 1 98.44 41 LEU B N 1
ATOM 1439 C CA . LEU B 1 41 ? -10.406 -4.414 2.057 1 98.44 41 LEU B CA 1
ATOM 1440 C C . LEU B 1 41 ? -11.484 -4.539 3.125 1 98.44 41 LEU B C 1
ATOM 1442 O O . LEU B 1 41 ? -11.523 -3.746 4.07 1 98.44 41 LEU B O 1
ATOM 1446 N N . ILE B 1 42 ? -12.297 -5.527 2.996 1 97.75 42 ILE B N 1
ATOM 1447 C CA . ILE B 1 42 ? -13.391 -5.668 3.955 1 97.75 42 ILE B CA 1
ATOM 1448 C C . ILE B 1 42 ? -12.828 -6.105 5.309 1 97.75 42 ILE B C 1
ATOM 1450 O O . ILE B 1 42 ? -13.281 -5.637 6.355 1 97.75 42 ILE B O 1
ATOM 1454 N N . THR B 1 43 ? -11.898 -7.008 5.32 1 97.81 43 THR B N 1
ATOM 1455 C CA . THR B 1 43 ? -11.297 -7.438 6.574 1 97.81 43 THR B CA 1
ATOM 1456 C C . THR B 1 43 ? -10.539 -6.285 7.234 1 97.81 43 THR B C 1
ATOM 1458 O O . THR B 1 43 ? -10.602 -6.113 8.453 1 97.81 43 THR B O 1
ATOM 1461 N N . GLY B 1 44 ? -9.812 -5.488 6.414 1 98.31 44 GLY B N 1
ATOM 1462 C CA . GLY B 1 44 ? -9.188 -4.285 6.945 1 98.31 44 GLY B CA 1
ATOM 1463 C C . GLY B 1 44 ? -10.188 -3.295 7.512 1 98.31 44 GLY B C 1
ATOM 1464 O O . GLY B 1 44 ? -9.961 -2.709 8.57 1 98.31 44 GLY B O 1
ATOM 1465 N N . SER B 1 45 ? -11.305 -3.141 6.844 1 98.19 45 SER B N 1
ATOM 1466 C CA . SER B 1 45 ? -12.352 -2.23 7.285 1 98.19 45 SER B CA 1
ATOM 1467 C C . SER B 1 45 ? -12.938 -2.668 8.625 1 98.19 45 SER B C 1
ATOM 1469 O O . SER B 1 45 ? -13.125 -1.848 9.523 1 98.19 45 SER B O 1
ATOM 1471 N N . ILE B 1 46 ? -13.203 -3.92 8.734 1 98.12 46 ILE B N 1
ATOM 1472 C CA . ILE B 1 46 ? -13.766 -4.457 9.969 1 98.12 46 ILE B CA 1
ATOM 1473 C C . ILE B 1 46 ? -12.766 -4.266 11.109 1 98.12 46 ILE B C 1
ATOM 1475 O O . ILE B 1 46 ? -13.141 -3.869 12.211 1 98.12 46 ILE B O 1
ATOM 1479 N N . PHE B 1 47 ? -11.539 -4.543 10.859 1 98.06 47 PHE B N 1
ATOM 1480 C CA . PHE B 1 47 ? -10.492 -4.41 11.867 1 98.06 47 PHE B CA 1
ATOM 1481 C C . PHE B 1 47 ? -10.414 -2.979 12.383 1 98.06 47 PHE B C 1
ATOM 1483 O O . PHE B 1 47 ? -10.484 -2.74 13.586 1 98.06 47 PHE B O 1
ATOM 1490 N N . ILE B 1 48 ? -10.312 -2.004 11.477 1 97.81 48 ILE B N 1
ATOM 1491 C CA . ILE B 1 48 ? -10.141 -0.621 11.906 1 97.81 48 ILE B CA 1
ATOM 1492 C C . ILE B 1 48 ? -11.445 -0.104 12.516 1 97.81 48 ILE B C 1
ATOM 1494 O O . ILE B 1 48 ? -11.422 0.71 13.438 1 97.81 48 ILE B O 1
ATOM 1498 N N . LEU B 1 49 ? -12.57 -0.581 12.008 1 97.44 49 LEU B N 1
ATOM 1499 C CA . LEU B 1 49 ? -13.852 -0.218 12.609 1 97.44 49 LEU B CA 1
ATOM 1500 C C . LEU B 1 49 ? -13.922 -0.664 14.062 1 97.44 49 LEU B C 1
ATOM 1502 O O . LEU B 1 49 ? -14.406 0.076 14.922 1 97.44 49 LEU B O 1
ATOM 1506 N N . THR B 1 50 ? -13.484 -1.888 14.305 1 97.56 50 THR B N 1
ATOM 1507 C CA . THR B 1 50 ? -13.461 -2.393 15.672 1 97.56 50 THR B CA 1
ATOM 1508 C C . THR B 1 50 ? -12.617 -1.492 16.562 1 97.56 50 THR B C 1
ATOM 1510 O O . THR B 1 50 ? -13.016 -1.165 17.688 1 97.56 50 THR B O 1
ATOM 1513 N N . VAL B 1 51 ? -11.492 -1.05 16.094 1 96.44 51 VAL B N 1
ATOM 1514 C CA . VAL B 1 51 ? -10.617 -0.159 16.844 1 96.44 51 VAL B CA 1
ATOM 1515 C C . VAL B 1 51 ? -11.328 1.169 17.109 1 96.44 51 VAL B C 1
ATOM 1517 O O . VAL B 1 51 ? -11.266 1.708 18.219 1 96.44 51 VAL B O 1
ATOM 1520 N N . ILE B 1 52 ? -12 1.68 16.125 1 96.25 52 ILE B N 1
ATOM 1521 C CA . ILE B 1 52 ? -12.711 2.953 16.219 1 96.25 52 ILE B CA 1
ATOM 1522 C C . ILE B 1 52 ? -13.82 2.844 17.25 1 96.25 52 ILE B C 1
ATOM 1524 O O . ILE B 1 52 ? -14.016 3.75 18.078 1 96.25 52 ILE B O 1
ATOM 1528 N N . LEU B 1 53 ? -14.555 1.769 17.203 1 96 53 LEU B N 1
ATOM 1529 C CA . LEU B 1 53 ? -15.672 1.566 18.125 1 96 53 LEU B CA 1
ATOM 1530 C C . LEU B 1 53 ? -15.172 1.418 19.547 1 96 53 LEU B C 1
ATOM 1532 O O . LEU B 1 53 ? -15.789 1.93 20.484 1 96 53 LEU B O 1
ATOM 1536 N N . LEU B 1 54 ? -14.102 0.771 19.734 1 95.69 54 LEU B N 1
ATOM 1537 C CA . LEU B 1 54 ? -13.531 0.579 21.062 1 95.69 54 LEU B CA 1
ATOM 1538 C C . LEU B 1 54 ? -13.016 1.896 21.625 1 95.69 54 LEU B C 1
ATOM 1540 O O . LEU B 1 54 ? -13.055 2.115 22.844 1 95.69 54 LEU B O 1
ATOM 1544 N N . LYS B 1 55 ? -12.617 2.822 20.766 1 93.06 55 LYS B N 1
ATOM 1545 C CA . LYS B 1 55 ? -12.062 4.098 21.203 1 93.06 55 LYS B CA 1
ATOM 1546 C C . LYS B 1 55 ? -13.141 5.172 21.297 1 93.06 55 LYS B C 1
ATOM 1548 O O . LYS B 1 55 ? -12.914 6.246 21.859 1 93.06 55 LYS B O 1
ATOM 1553 N N . GLY B 1 56 ? -14.297 4.902 20.75 1 87 56 GLY B N 1
ATOM 1554 C CA . GLY B 1 56 ? -15.445 5.785 20.891 1 87 56 GLY B CA 1
ATOM 1555 C C . GLY B 1 56 ? -15.391 6.996 19.984 1 87 56 GLY B C 1
ATOM 1556 O O . GLY B 1 56 ? -15.859 8.078 20.359 1 87 56 GLY B O 1
ATOM 1557 N N . ASN B 1 57 ? -14.773 6.969 18.781 1 86.44 57 ASN B N 1
ATOM 1558 C CA . ASN B 1 57 ? -14.609 8.148 17.953 1 86.44 57 ASN B CA 1
ATOM 1559 C C . ASN B 1 57 ? -15.352 8 16.625 1 86.44 57 ASN B C 1
ATOM 1561 O O . ASN B 1 57 ? -15.023 8.68 15.641 1 86.44 57 ASN B O 1
ATOM 1565 N N . ILE B 1 58 ? -16.344 7.098 16.672 1 89 58 ILE B N 1
ATOM 1566 C CA . ILE B 1 58 ? -17.031 6.824 15.414 1 89 58 ILE B CA 1
ATOM 1567 C C . ILE B 1 58 ? -17.812 8.062 14.969 1 89 58 ILE B C 1
ATOM 1569 O O . ILE B 1 58 ? -18 8.281 13.773 1 89 58 ILE B O 1
ATOM 1573 N N . LYS B 1 59 ? -18.188 8.953 15.875 1 91.5 59 LYS B N 1
ATOM 1574 C CA . LYS B 1 59 ? -18.938 10.164 15.562 1 91.5 59 LYS B CA 1
ATOM 1575 C C . LYS B 1 59 ? -18.109 11.117 14.695 1 91.5 59 LYS B C 1
ATOM 1577 O O . LYS B 1 59 ? -18.672 11.898 13.93 1 91.5 59 LYS B O 1
ATOM 1582 N N . GLN B 1 60 ? -16.844 10.961 14.773 1 92.69 60 GLN B N 1
ATOM 1583 C CA . GLN B 1 60 ? -15.938 11.812 14.008 1 92.69 60 GLN B CA 1
ATOM 1584 C C . GLN B 1 60 ? -16.062 11.531 12.516 1 92.69 60 GLN B C 1
ATOM 1586 O O . GLN B 1 60 ? -15.602 12.32 11.688 1 92.69 60 GLN B O 1
ATOM 1591 N N . TYR B 1 61 ? -16.672 10.398 12.188 1 95.06 61 TYR B N 1
ATOM 1592 C CA . TYR B 1 61 ? -16.828 10.078 10.773 1 95.06 61 TYR B CA 1
ATOM 1593 C C . TYR B 1 61 ? -17.672 11.117 10.062 1 95.06 61 TYR B C 1
ATOM 1595 O O . TYR B 1 61 ? -17.547 11.32 8.852 1 95.06 61 TYR B O 1
ATOM 1603 N N . THR B 1 62 ? -18.531 11.867 10.734 1 94.31 62 THR B N 1
ATOM 1604 C CA . THR B 1 62 ? -19.406 12.867 10.141 1 94.31 62 THR B CA 1
ATOM 1605 C C . THR B 1 62 ? -18.594 14 9.516 1 94.31 62 THR B C 1
ATOM 1607 O O . THR B 1 62 ? -19.094 14.734 8.664 1 94.31 62 THR B O 1
ATOM 1610 N N . LYS B 1 63 ? -17.391 14.117 9.961 1 94.38 63 LYS B N 1
ATOM 1611 C CA . LYS B 1 63 ? -16.531 15.172 9.43 1 94.38 63 LYS B CA 1
ATOM 1612 C C . LYS B 1 63 ? -16.234 14.945 7.949 1 94.38 63 LYS B C 1
ATOM 1614 O O . LYS B 1 63 ? -15.859 15.883 7.238 1 94.38 63 LYS B O 1
ATOM 1619 N N . ILE B 1 64 ? -16.453 13.711 7.539 1 94.62 64 ILE B N 1
ATOM 1620 C CA . ILE B 1 64 ? -16.172 13.367 6.152 1 94.62 64 ILE B CA 1
ATOM 1621 C C . ILE B 1 64 ? -17.062 14.172 5.215 1 94.62 64 ILE B C 1
ATOM 1623 O O . ILE B 1 64 ? -16.672 14.523 4.105 1 94.62 64 ILE B O 1
ATOM 1627 N N . PHE B 1 65 ? -18.219 14.539 5.676 1 94.69 65 PHE B N 1
ATOM 1628 C CA . PHE B 1 65 ? -19.203 15.211 4.84 1 94.69 65 PHE B CA 1
ATOM 1629 C C . PHE B 1 65 ? -18.797 16.656 4.57 1 94.69 65 PHE B C 1
ATOM 1631 O O . PHE B 1 65 ? -19.328 17.312 3.676 1 94.69 65 PHE B O 1
ATOM 1638 N N . ASN B 1 66 ? -17.766 17.141 5.293 1 94.88 66 ASN B N 1
ATOM 1639 C CA . ASN B 1 66 ? -17.281 18.5 5.117 1 94.88 66 ASN B CA 1
ATOM 1640 C C . ASN B 1 66 ? -15.984 18.531 4.32 1 94.88 66 ASN B C 1
ATOM 1642 O O . ASN B 1 66 ? -15.391 19.609 4.145 1 94.88 66 ASN B O 1
ATOM 1646 N N . VAL B 1 67 ? -15.586 17.406 3.873 1 96.06 67 VAL B N 1
ATOM 1647 C CA . VAL B 1 67 ? -14.32 17.312 3.15 1 96.06 67 VAL B CA 1
ATOM 1648 C C . VAL B 1 67 ? -14.57 17.422 1.649 1 96.06 67 VAL B C 1
ATOM 1650 O O . VAL B 1 67 ? -15.547 16.875 1.137 1 96.06 67 VAL B O 1
ATOM 1653 N N . ARG B 1 68 ? -13.727 18.172 0.928 1 96.25 68 ARG B N 1
ATOM 1654 C CA . ARG B 1 68 ? -13.805 18.234 -0.527 1 96.25 68 ARG B CA 1
ATOM 1655 C C . ARG B 1 68 ? -13.742 16.844 -1.146 1 96.25 68 ARG B C 1
ATOM 1657 O O . ARG B 1 68 ? -12.961 16 -0.704 1 96.25 68 ARG B O 1
ATOM 1664 N N . PRO B 1 69 ? -14.5 16.594 -2.164 1 95.56 69 PRO B N 1
ATOM 1665 C CA . PRO B 1 69 ? -14.641 15.258 -2.738 1 95.56 69 PRO B CA 1
ATOM 1666 C C . PRO B 1 69 ? -13.32 14.688 -3.252 1 95.56 69 PRO B C 1
ATOM 1668 O O . PRO B 1 69 ? -13.125 13.469 -3.246 1 95.56 69 PRO B O 1
ATOM 1671 N N . GLN B 1 70 ? -12.453 15.523 -3.658 1 94.81 70 GLN B N 1
ATOM 1672 C CA . GLN B 1 70 ? -11.203 15.047 -4.234 1 94.81 70 GLN B CA 1
ATOM 1673 C C . GLN B 1 70 ? -10.367 14.297 -3.195 1 94.81 70 GLN B C 1
ATOM 1675 O O . GLN 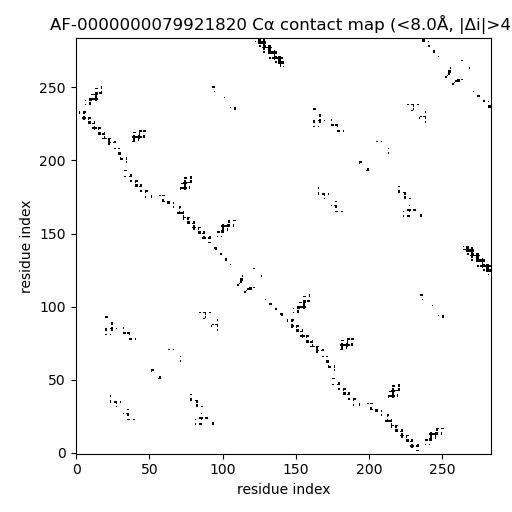B 1 70 ? -9.516 13.477 -3.549 1 94.81 70 GLN B O 1
ATOM 1680 N N . TRP B 1 71 ? -10.641 14.508 -1.933 1 95.88 71 TRP B N 1
ATOM 1681 C CA . TRP B 1 71 ? -9.852 13.875 -0.885 1 95.88 71 TRP B CA 1
ATOM 1682 C C . TRP B 1 71 ? -10.531 12.609 -0.373 1 95.88 71 TRP B C 1
ATOM 1684 O O . TRP B 1 71 ? -10.023 11.938 0.524 1 95.88 71 TRP B O 1
ATOM 1694 N N . LEU B 1 72 ? -11.664 12.273 -0.989 1 97 72 LEU B N 1
ATOM 1695 C CA . LEU B 1 72 ? -12.438 11.133 -0.497 1 97 72 LEU B CA 1
ATOM 1696 C C . LEU B 1 72 ? -12.289 9.93 -1.423 1 97 72 LEU B C 1
ATOM 1698 O O . LEU B 1 72 ? -12.906 8.891 -1.195 1 97 72 LEU B O 1
ATOM 1702 N N . ILE B 1 73 ? -11.375 10 -2.383 1 96.94 73 ILE B N 1
ATOM 1703 C CA . ILE B 1 73 ? -11.352 8.984 -3.428 1 96.94 73 ILE B CA 1
ATOM 1704 C C . ILE B 1 73 ? -10.125 8.094 -3.252 1 96.94 73 ILE B C 1
ATOM 1706 O O . ILE B 1 73 ? -9.805 7.289 -4.133 1 96.94 73 ILE B O 1
ATOM 1710 N N . GLY B 1 74 ? -9.359 8.219 -2.17 1 96.12 74 GLY B N 1
ATOM 1711 C CA . GLY B 1 74 ? -8.164 7.426 -1.916 1 96.12 74 GLY B CA 1
ATOM 1712 C C . GLY B 1 74 ? -8.414 5.93 -1.99 1 96.12 74 GLY B C 1
ATOM 1713 O O . GLY B 1 74 ? -7.559 5.172 -2.449 1 96.12 74 GLY B O 1
ATOM 1714 N N . GLY B 1 75 ? -9.562 5.539 -1.595 1 97.12 75 GLY B N 1
ATOM 1715 C CA . GLY B 1 75 ? -9.922 4.133 -1.565 1 97.12 75 GLY B CA 1
ATOM 1716 C C . GLY B 1 75 ? -9.922 3.488 -2.939 1 97.12 75 GLY B C 1
ATOM 1717 O O . GLY B 1 75 ? -9.656 2.293 -3.072 1 97.12 75 GLY B O 1
ATOM 1718 N N . LEU B 1 76 ? -10.281 4.266 -3.996 1 97.75 76 LEU B N 1
ATOM 1719 C CA . LEU B 1 76 ? -10.227 3.746 -5.359 1 97.75 76 LEU B CA 1
ATOM 1720 C C . LEU B 1 76 ? -8.812 3.334 -5.73 1 97.75 76 LEU B C 1
ATOM 1722 O O . LEU B 1 76 ? -8.602 2.258 -6.293 1 97.75 76 LEU B O 1
ATOM 1726 N N . PHE B 1 77 ? -7.863 4.137 -5.398 1 97.56 77 PHE B N 1
ATOM 1727 C CA . PHE B 1 77 ? -6.461 3.826 -5.656 1 97.56 77 PHE B CA 1
ATOM 1728 C C . PHE B 1 77 ? -6.012 2.631 -4.828 1 97.56 77 PHE B C 1
ATOM 1730 O O . PHE B 1 77 ? -5.266 1.775 -5.316 1 97.56 77 PHE B O 1
ATOM 1737 N N . GLY B 1 78 ? -6.492 2.564 -3.592 1 97.06 78 GLY B N 1
ATOM 1738 C CA . GLY B 1 78 ? -6.172 1.431 -2.738 1 97.06 78 GLY B CA 1
ATOM 1739 C C . GLY B 1 78 ? -6.609 0.101 -3.324 1 97.06 78 GLY B C 1
ATOM 1740 O O . GLY B 1 78 ? -5.844 -0.867 -3.316 1 97.06 78 GLY B O 1
ATOM 1741 N N . ALA B 1 79 ? -7.777 0.102 -3.84 1 97.88 79 ALA B N 1
ATOM 1742 C CA . ALA B 1 79 ? -8.289 -1.108 -4.48 1 97.88 79 ALA B CA 1
ATOM 1743 C C . ALA B 1 79 ? -7.43 -1.496 -5.68 1 97.88 79 ALA B C 1
ATOM 1745 O O . ALA B 1 79 ? -7.117 -2.674 -5.875 1 97.88 79 ALA B O 1
ATOM 1746 N N . CYS B 1 80 ? -7.066 -0.517 -6.469 1 97.94 80 CYS B N 1
ATOM 1747 C CA . CYS B 1 80 ? -6.23 -0.764 -7.637 1 97.94 80 CYS B CA 1
ATOM 1748 C C . CYS B 1 80 ? -4.863 -1.305 -7.227 1 97.94 80 CYS B C 1
ATOM 1750 O O . CYS B 1 80 ? -4.336 -2.217 -7.863 1 97.94 80 CYS B O 1
ATOM 1752 N N . ILE B 1 81 ? -4.258 -0.786 -6.176 1 97.12 81 ILE B N 1
ATOM 1753 C CA . ILE B 1 81 ? -2.949 -1.203 -5.684 1 97.12 81 ILE B CA 1
ATOM 1754 C C . ILE B 1 81 ? -2.973 -2.693 -5.355 1 97.12 81 ILE B C 1
ATOM 1756 O O . ILE B 1 81 ? -2.111 -3.451 -5.812 1 97.12 81 ILE B O 1
ATOM 1760 N N . ILE B 1 82 ? -3.957 -3.113 -4.562 1 97.25 82 ILE B N 1
ATOM 1761 C CA . ILE B 1 82 ? -4.043 -4.504 -4.129 1 97.25 82 ILE B CA 1
ATOM 1762 C C . ILE B 1 82 ? -4.305 -5.406 -5.332 1 97.25 82 ILE B C 1
ATOM 1764 O O . ILE B 1 82 ? -3.615 -6.41 -5.523 1 97.25 82 ILE B O 1
ATOM 1768 N N . TYR B 1 83 ? -5.219 -5.008 -6.207 1 97.81 83 TYR B N 1
ATOM 1769 C CA . TYR B 1 83 ? -5.625 -5.809 -7.355 1 97.81 83 TYR B CA 1
ATOM 1770 C C . TYR B 1 83 ? -4.461 -6.027 -8.312 1 97.81 83 TYR B C 1
ATOM 1772 O O . TYR B 1 83 ? -4.137 -7.164 -8.656 1 97.81 83 TYR B O 1
ATOM 1780 N N . PHE B 1 84 ? -3.846 -4.98 -8.734 1 97.56 84 PHE B N 1
ATOM 1781 C CA . PHE B 1 84 ? -2.754 -5.078 -9.695 1 97.56 84 PHE B CA 1
ATOM 1782 C C . PHE B 1 84 ? -1.524 -5.711 -9.055 1 97.56 84 PHE B C 1
ATOM 1784 O O . PHE B 1 84 ? -0.75 -6.398 -9.727 1 97.56 84 PHE B O 1
ATOM 1791 N N . GLY B 1 85 ? -1.352 -5.516 -7.758 1 95.88 85 GLY B N 1
ATOM 1792 C CA . GLY B 1 85 ? -0.279 -6.199 -7.051 1 95.88 85 GLY B CA 1
ATOM 1793 C C . GLY B 1 85 ? -0.411 -7.711 -7.086 1 95.88 85 GLY B C 1
ATOM 1794 O O . GLY B 1 85 ? 0.562 -8.414 -7.352 1 95.88 85 GLY B O 1
ATOM 1795 N N . ILE B 1 86 ? -1.598 -8.133 -6.867 1 96.31 86 ILE B N 1
ATOM 1796 C CA . ILE B 1 86 ? -1.868 -9.562 -6.848 1 96.31 86 ILE B CA 1
ATOM 1797 C C . ILE B 1 86 ? -1.621 -10.156 -8.234 1 96.31 86 ILE B C 1
ATOM 1799 O O . ILE B 1 86 ? -1.179 -11.297 -8.359 1 96.31 86 ILE B O 1
ATOM 1803 N N . LYS B 1 87 ? -1.834 -9.383 -9.234 1 96 87 LYS B N 1
ATOM 1804 C CA . LYS B 1 87 ? -1.656 -9.852 -10.609 1 96 87 LYS B CA 1
ATOM 1805 C C . LYS B 1 87 ? -0.185 -9.828 -11.008 1 96 87 LYS B C 1
ATOM 1807 O O . LYS B 1 87 ? 0.257 -10.641 -11.82 1 96 87 LYS B O 1
ATOM 1812 N N . ALA B 1 88 ? 0.541 -8.977 -10.484 1 94.69 88 ALA B N 1
ATOM 1813 C CA . ALA B 1 88 ? 1.925 -8.773 -10.906 1 94.69 88 ALA B CA 1
ATOM 1814 C C . ALA B 1 88 ? 2.865 -9.734 -10.18 1 94.69 88 ALA B C 1
ATOM 1816 O O . ALA B 1 88 ? 3.787 -10.281 -10.789 1 94.69 88 ALA B O 1
ATOM 1817 N N . ILE B 1 89 ? 2.631 -10.055 -8.984 1 90.75 89 ILE B N 1
ATOM 1818 C CA . ILE B 1 89 ? 3.59 -10.695 -8.094 1 90.75 89 ILE B CA 1
ATOM 1819 C C . ILE B 1 89 ? 3.83 -12.133 -8.539 1 90.75 89 ILE B C 1
ATOM 1821 O O . ILE B 1 89 ? 4.977 -12.594 -8.586 1 90.75 89 ILE B O 1
ATOM 1825 N N . PRO B 1 90 ? 2.764 -12.883 -8.93 1 89.19 90 PRO B N 1
ATOM 1826 C CA . PRO B 1 90 ? 3.014 -14.266 -9.336 1 89.19 90 PRO B CA 1
ATOM 1827 C C . PRO B 1 90 ? 3.91 -14.359 -10.57 1 89.19 90 PRO B C 1
ATOM 1829 O O . PRO B 1 90 ? 4.609 -15.359 -10.758 1 89.19 90 PRO B O 1
ATOM 1832 N N . LYS B 1 91 ? 3.982 -13.336 -11.328 1 89.12 91 LYS B N 1
ATOM 1833 C CA . LYS B 1 91 ? 4.742 -13.375 -12.57 1 89.12 91 LYS B CA 1
ATOM 1834 C C . LYS B 1 91 ? 6.125 -12.758 -12.391 1 89.12 91 LYS B C 1
ATOM 1836 O O . LYS B 1 91 ? 7.09 -13.188 -13.023 1 89.12 91 LYS B O 1
ATOM 1841 N N . LEU B 1 92 ? 6.23 -11.797 -11.523 1 83.88 92 LEU B N 1
ATOM 1842 C CA . LEU B 1 92 ? 7.469 -11.031 -11.414 1 83.88 92 LEU B CA 1
ATOM 1843 C C . LEU B 1 92 ? 8.234 -11.414 -10.156 1 83.88 92 LEU B C 1
ATOM 1845 O O . LEU B 1 92 ? 9.43 -11.125 -10.039 1 83.88 92 LEU B O 1
ATOM 1849 N N . GLY B 1 93 ? 7.555 -12.031 -9.211 1 80.56 93 GLY B N 1
ATOM 1850 C CA . GLY B 1 93 ? 8.125 -12.172 -7.883 1 80.56 93 GLY B CA 1
ATOM 1851 C C . GLY B 1 93 ? 7.91 -10.953 -7.004 1 80.56 93 GLY B C 1
ATOM 1852 O O . GLY B 1 93 ? 7.734 -9.844 -7.512 1 80.56 93 GLY B O 1
ATOM 1853 N N . VAL B 1 94 ? 7.934 -11.18 -5.738 1 79.12 94 VAL B N 1
ATOM 1854 C CA . VAL B 1 94 ? 7.656 -10.117 -4.773 1 79.12 94 VAL B CA 1
ATOM 1855 C C . VAL B 1 94 ? 8.727 -9.031 -4.875 1 79.12 94 VAL B C 1
ATOM 1857 O O . VAL B 1 94 ? 8.414 -7.859 -5.078 1 79.12 94 VAL B O 1
ATOM 1860 N N . ALA B 1 95 ? 9.953 -9.398 -4.891 1 73.5 95 ALA B N 1
ATOM 1861 C CA . ALA B 1 95 ? 11.062 -8.445 -4.887 1 73.5 95 ALA B CA 1
ATOM 1862 C C . ALA B 1 95 ? 11.07 -7.613 -6.164 1 73.5 95 ALA B C 1
ATOM 1864 O O . ALA B 1 95 ? 11.164 -6.383 -6.109 1 73.5 95 ALA B O 1
ATOM 1865 N N . ASN B 1 96 ? 10.906 -8.258 -7.238 1 77 96 ASN B N 1
ATOM 1866 C CA . ASN B 1 96 ? 10.906 -7.555 -8.516 1 77 96 ASN B CA 1
ATOM 1867 C C . ASN B 1 96 ? 9.719 -6.602 -8.625 1 77 96 ASN B C 1
ATOM 1869 O O . ASN B 1 96 ? 9.859 -5.492 -9.141 1 77 96 ASN B O 1
ATOM 1873 N N . THR B 1 97 ? 8.609 -7.043 -8.18 1 84.44 97 THR B N 1
ATOM 1874 C CA . THR B 1 97 ? 7.422 -6.195 -8.195 1 84.44 97 THR B CA 1
ATOM 1875 C C . THR B 1 97 ? 7.637 -4.949 -7.344 1 84.44 97 THR B C 1
ATOM 1877 O O . THR B 1 97 ? 7.379 -3.828 -7.793 1 84.44 97 THR B O 1
ATOM 1880 N N . LEU B 1 98 ? 8.227 -5.129 -6.16 1 79.19 98 LEU B N 1
ATOM 1881 C CA . LEU B 1 98 ? 8.406 -4.012 -5.238 1 79.19 98 LEU B CA 1
ATOM 1882 C C . LEU B 1 98 ? 9.414 -3.01 -5.789 1 79.19 98 LEU B C 1
ATOM 1884 O O . LEU B 1 98 ? 9.281 -1.804 -5.566 1 79.19 98 LEU B O 1
ATOM 1888 N N . ILE B 1 99 ? 10.297 -3.453 -6.508 1 76.44 99 ILE B N 1
ATOM 1889 C CA . ILE B 1 99 ? 11.297 -2.574 -7.113 1 76.44 99 ILE B CA 1
ATOM 1890 C C . ILE B 1 99 ? 10.633 -1.71 -8.188 1 76.44 99 ILE B C 1
ATOM 1892 O O . ILE B 1 99 ? 10.836 -0.493 -8.219 1 76.44 99 ILE B O 1
ATOM 1896 N N . ILE B 1 100 ? 9.93 -2.324 -9.055 1 81.62 100 ILE B N 1
ATOM 1897 C CA . ILE B 1 100 ? 9.25 -1.596 -10.117 1 81.62 100 ILE B CA 1
ATOM 1898 C C . ILE B 1 100 ? 8.258 -0.609 -9.508 1 81.62 100 ILE B C 1
ATOM 1900 O O . ILE B 1 100 ? 8.148 0.534 -9.961 1 81.62 100 ILE B O 1
ATOM 1904 N N . VAL B 1 101 ? 7.562 -1.031 -8.555 1 86.31 101 VAL B N 1
ATOM 1905 C CA . VAL B 1 101 ? 6.602 -0.184 -7.852 1 86.31 101 VAL B CA 1
ATOM 1906 C C . VAL B 1 101 ? 7.316 1.037 -7.277 1 86.31 101 VAL B C 1
ATOM 1908 O O . VAL B 1 101 ? 6.84 2.166 -7.414 1 86.31 101 VAL B O 1
ATOM 1911 N N . PHE B 1 102 ? 8.422 0.805 -6.664 1 81.5 102 PHE B N 1
ATOM 1912 C CA . PHE B 1 102 ? 9.148 1.896 -6.031 1 81.5 102 PHE B CA 1
ATOM 1913 C C . PHE B 1 102 ? 9.594 2.924 -7.066 1 81.5 102 PHE B C 1
ATOM 1915 O O . PHE B 1 102 ? 9.469 4.129 -6.844 1 81.5 102 PHE B O 1
ATOM 1922 N N . VAL B 1 103 ? 10.125 2.482 -8.156 1 77.12 103 VAL B N 1
ATOM 1923 C CA . VAL B 1 103 ? 10.555 3.381 -9.227 1 77.12 103 VAL B CA 1
ATOM 1924 C C . VAL B 1 103 ? 9.367 4.223 -9.695 1 77.12 103 VAL B C 1
ATOM 1926 O O . VAL B 1 103 ? 9.5 5.434 -9.891 1 77.12 103 VAL B O 1
ATOM 1929 N N . SER B 1 104 ? 8.352 3.533 -9.906 1 84.94 104 SER B N 1
ATOM 1930 C CA . SER B 1 104 ? 7.141 4.223 -10.344 1 84.94 104 SER B CA 1
ATOM 1931 C C . SER B 1 104 ? 6.656 5.215 -9.289 1 84.94 104 SER B C 1
ATOM 1933 O O . SER B 1 104 ? 6.184 6.305 -9.625 1 84.94 104 SER B O 1
ATOM 1935 N N . GLN B 1 105 ? 6.777 4.91 -8.07 1 85.88 105 GLN B N 1
ATOM 1936 C CA . GLN B 1 105 ? 6.387 5.781 -6.965 1 85.88 105 GLN B CA 1
ATOM 1937 C C . GLN B 1 105 ? 7.227 7.055 -6.941 1 85.88 105 GLN B C 1
ATOM 1939 O O . GLN B 1 105 ? 6.691 8.156 -6.793 1 85.88 105 GLN B O 1
ATOM 1944 N N . VAL B 1 106 ? 8.445 6.891 -7.062 1 76.75 106 VAL B N 1
ATOM 1945 C CA . VAL B 1 106 ? 9.367 8.023 -7.012 1 76.75 106 VAL B CA 1
ATOM 1946 C C . VAL B 1 106 ? 9.109 8.953 -8.195 1 76.75 106 VAL B C 1
ATOM 1948 O O . VAL B 1 106 ? 9.062 10.172 -8.031 1 76.75 106 VAL B O 1
ATOM 1951 N N . THR B 1 107 ? 9.023 8.375 -9.32 1 79.12 107 THR B N 1
ATOM 1952 C CA . THR B 1 107 ? 8.75 9.156 -10.516 1 79.12 107 THR B CA 1
ATOM 1953 C C . THR B 1 107 ? 7.465 9.969 -10.359 1 79.12 107 THR B C 1
ATOM 1955 O O . THR B 1 107 ? 7.441 11.164 -10.648 1 79.12 107 THR B O 1
ATOM 1958 N N . THR B 1 108 ? 6.504 9.344 -9.898 1 84.31 108 THR B N 1
ATOM 1959 C CA . THR B 1 108 ? 5.227 10.008 -9.688 1 84.31 108 THR B CA 1
ATOM 1960 C C . THR B 1 108 ? 5.344 11.07 -8.594 1 84.31 108 THR B C 1
ATOM 1962 O O . THR B 1 108 ? 4.785 12.156 -8.719 1 84.31 108 THR B O 1
ATOM 1965 N N . GLY B 1 109 ? 6 10.734 -7.578 1 80.56 109 GLY B N 1
ATOM 1966 C CA . GLY B 1 109 ? 6.227 11.703 -6.512 1 80.56 109 GLY B CA 1
ATOM 1967 C C . GLY B 1 109 ? 6.93 12.961 -6.984 1 80.56 109 GLY B C 1
ATOM 1968 O O . GLY B 1 109 ? 6.539 14.07 -6.621 1 80.56 109 GLY B O 1
ATOM 1969 N N . LEU B 1 110 ? 7.973 12.742 -7.738 1 74.38 110 LEU B N 1
ATOM 1970 C CA . LEU B 1 110 ? 8.695 13.875 -8.305 1 74.38 110 LEU B CA 1
ATOM 1971 C C . LEU B 1 110 ? 7.781 14.719 -9.188 1 74.38 110 LEU B C 1
ATOM 1973 O O . LEU B 1 110 ? 7.863 15.953 -9.172 1 74.38 110 LEU B O 1
ATOM 1977 N N . PHE B 1 111 ? 7.023 14.016 -9.883 1 78.38 111 PHE B N 1
ATOM 1978 C CA . PHE B 1 111 ? 6.066 14.711 -10.734 1 78.38 111 PHE B CA 1
ATOM 1979 C C . PHE B 1 111 ? 5.133 15.578 -9.906 1 78.38 111 PHE B C 1
ATOM 1981 O O . PHE B 1 111 ? 4.895 16.734 -10.242 1 78.38 111 PHE B O 1
ATOM 1988 N N . ILE B 1 112 ? 4.66 15.086 -8.828 1 76.44 112 ILE B N 1
ATOM 1989 C CA . ILE B 1 112 ? 3.756 15.812 -7.938 1 76.44 112 ILE B CA 1
ATOM 1990 C C . ILE B 1 112 ? 4.48 17 -7.324 1 76.44 112 ILE B C 1
ATOM 1992 O O . ILE B 1 112 ? 3.951 18.125 -7.309 1 76.44 112 ILE B O 1
ATOM 1996 N N . ASP B 1 113 ? 5.664 16.781 -6.941 1 72.69 113 ASP B N 1
ATOM 1997 C CA . ASP B 1 113 ? 6.43 17.844 -6.293 1 72.69 113 ASP B CA 1
ATOM 1998 C C . ASP B 1 113 ? 6.703 19 -7.262 1 72.69 113 ASP B C 1
ATOM 2000 O O . ASP B 1 113 ? 6.59 20.172 -6.891 1 72.69 113 ASP B O 1
ATOM 2004 N N . ILE B 1 114 ? 7.008 18.609 -8.477 1 72.69 114 ILE B N 1
ATOM 2005 C CA . ILE B 1 114 ? 7.445 19.594 -9.453 1 72.69 114 ILE B CA 1
ATOM 2006 C C . ILE B 1 114 ? 6.227 20.297 -10.055 1 72.69 114 ILE B C 1
ATOM 2008 O O . ILE B 1 114 ? 6.191 21.531 -10.141 1 72.69 114 ILE B O 1
ATOM 2012 N N . PHE B 1 115 ? 5.242 19.562 -10.383 1 77.31 115 PHE B N 1
ATOM 2013 C CA . PHE B 1 115 ? 4.176 20.125 -11.195 1 77.31 115 PHE B CA 1
ATOM 2014 C C . PHE B 1 115 ? 2.971 20.484 -10.336 1 77.31 115 PHE B C 1
ATOM 2016 O O . PHE B 1 115 ? 2.223 21.406 -10.664 1 77.31 115 PHE B O 1
ATOM 2023 N N . ILE B 1 116 ? 2.824 19.734 -9.328 1 72.06 116 ILE B N 1
ATOM 2024 C CA . ILE B 1 116 ? 1.624 19.984 -8.531 1 72.06 116 ILE B CA 1
ATOM 2025 C C . ILE B 1 116 ? 1.957 20.906 -7.363 1 72.06 116 ILE B C 1
ATOM 2027 O O . ILE B 1 116 ? 1.277 21.906 -7.145 1 72.06 116 ILE B O 1
ATOM 2031 N N . LEU B 1 117 ? 2.971 20.625 -6.688 1 71 117 LEU B N 1
ATOM 2032 C CA . LEU B 1 117 ? 3.318 21.406 -5.512 1 71 117 LEU B CA 1
ATOM 2033 C C . LEU B 1 117 ? 4.266 22.547 -5.879 1 71 117 LEU B C 1
ATOM 2035 O O . LEU B 1 117 ? 4.527 23.438 -5.062 1 71 117 LEU B O 1
ATOM 2039 N N . ARG B 1 118 ? 4.68 22.625 -7.129 1 71.56 118 ARG B N 1
ATOM 2040 C CA . ARG B 1 118 ? 5.547 23.656 -7.668 1 71.56 118 ARG B CA 1
ATOM 2041 C C . ARG B 1 118 ? 6.762 23.875 -6.773 1 71.56 118 ARG B C 1
ATOM 2043 O O . ARG B 1 118 ? 7.137 25.016 -6.492 1 71.56 118 ARG B O 1
ATOM 2050 N N . GLN B 1 119 ? 7.078 22.844 -6.102 1 64.81 119 GLN B N 1
ATOM 2051 C CA . GLN B 1 119 ? 8.312 22.922 -5.328 1 64.81 119 GLN B CA 1
ATOM 2052 C C . GLN B 1 119 ? 9.539 22.859 -6.242 1 64.81 119 GLN B C 1
ATOM 2054 O O . GLN B 1 119 ? 9.656 21.953 -7.066 1 64.81 119 GLN B O 1
ATOM 2059 N N . ASP B 1 120 ? 10.039 23.875 -6.742 1 54.59 120 ASP B N 1
ATOM 2060 C CA . ASP B 1 120 ? 11.148 24.047 -7.68 1 54.59 120 ASP B CA 1
ATOM 2061 C C . ASP B 1 120 ? 12.406 23.344 -7.172 1 54.59 120 ASP B C 1
ATOM 2063 O O . ASP B 1 120 ? 13.312 23.047 -7.949 1 54.59 120 ASP B O 1
ATOM 2067 N N . GLN B 1 121 ? 12.633 23.281 -5.906 1 55.22 121 GLN B N 1
ATOM 2068 C CA . GLN B 1 121 ? 13.977 22.922 -5.469 1 55.22 121 GLN B CA 1
ATOM 2069 C C . GLN B 1 121 ? 14.133 21.406 -5.395 1 55.22 121 GLN B C 1
ATOM 2071 O O . GLN B 1 121 ? 13.883 20.797 -4.352 1 55.22 121 GLN B O 1
ATOM 2076 N N . LEU B 1 122 ? 13.867 20.828 -6.539 1 57.28 122 LEU B N 1
ATOM 2077 C CA . LEU B 1 122 ? 14.406 19.469 -6.508 1 57.28 122 LEU B CA 1
ATOM 2078 C C . LEU B 1 122 ? 15.898 19.484 -6.168 1 57.28 122 LEU B C 1
ATOM 2080 O O . LEU B 1 122 ? 16.703 20.031 -6.918 1 57.28 122 LEU B O 1
ATOM 2084 N N . HIS B 1 123 ? 16.141 19.219 -4.914 1 57 123 HIS B N 1
ATOM 2085 C CA . HIS B 1 123 ? 17.547 19.25 -4.523 1 57 123 HIS B CA 1
ATOM 2086 C C . HIS B 1 123 ? 18.312 18.078 -5.148 1 57 123 HIS B C 1
ATOM 2088 O O . HIS B 1 123 ? 17.734 17.031 -5.402 1 57 123 HIS B O 1
ATOM 2094 N N . LEU B 1 124 ? 19.406 18.422 -5.812 1 55.72 124 LEU B N 1
ATOM 2095 C CA . LEU B 1 124 ? 20.359 17.484 -6.422 1 55.72 124 LEU B CA 1
ATOM 2096 C C . LEU B 1 124 ? 20.422 16.188 -5.641 1 55.72 124 LEU B C 1
ATOM 2098 O O . LEU B 1 124 ? 20.547 15.109 -6.227 1 55.72 124 LEU B O 1
ATOM 2102 N N . TYR B 1 125 ? 20.203 16.359 -4.461 1 56.41 125 TYR B N 1
ATOM 2103 C CA . TYR B 1 125 ? 20.297 15.195 -3.592 1 56.41 125 TYR B CA 1
ATOM 2104 C C . TYR B 1 125 ? 19.125 14.242 -3.83 1 56.41 125 TYR B C 1
ATOM 2106 O O . TYR B 1 125 ? 19.297 13.023 -3.787 1 56.41 125 TYR B O 1
ATOM 2114 N N . LYS B 1 126 ? 18.062 14.93 -4.184 1 60.81 126 LYS B N 1
ATOM 2115 C CA . LYS B 1 126 ? 16.906 14.078 -4.465 1 60.81 126 LYS B CA 1
ATOM 2116 C C . LYS B 1 126 ? 17.094 13.328 -5.781 1 60.81 126 LYS B C 1
ATOM 2118 O O . LYS B 1 126 ? 16.75 12.141 -5.879 1 60.81 126 LYS B O 1
ATOM 2123 N N . LEU B 1 127 ? 17.688 13.961 -6.621 1 60.88 127 LEU B N 1
ATOM 2124 C CA . LEU B 1 127 ? 17.953 13.352 -7.918 1 60.88 127 LEU B CA 1
ATOM 2125 C C . LEU B 1 127 ? 18.969 12.227 -7.785 1 60.88 127 LEU B C 1
ATOM 2127 O O . LEU B 1 127 ? 18.812 11.164 -8.391 1 60.88 127 LEU B O 1
ATOM 2131 N N . ILE B 1 128 ? 19.953 12.508 -7.117 1 60.75 128 ILE B N 1
ATOM 2132 C CA . ILE B 1 128 ? 20.984 11.492 -6.902 1 60.75 128 ILE B CA 1
ATOM 2133 C C . ILE B 1 128 ? 20.391 10.289 -6.191 1 60.75 128 ILE B C 1
ATOM 2135 O O . ILE B 1 128 ? 20.656 9.141 -6.555 1 60.75 128 ILE B O 1
ATOM 2139 N N . GLY B 1 129 ? 19.594 10.609 -5.277 1 60.16 129 GLY B N 1
ATOM 2140 C CA . GLY B 1 129 ? 18.938 9.523 -4.566 1 60.16 129 GLY B CA 1
ATOM 2141 C C . GLY B 1 129 ? 18.062 8.672 -5.469 1 60.16 129 GLY B C 1
ATOM 2142 O O . GLY B 1 129 ? 18.109 7.441 -5.395 1 60.16 129 GLY B O 1
ATOM 2143 N N . ILE B 1 130 ? 17.5 9.336 -6.352 1 60.94 130 ILE B N 1
ATOM 2144 C CA . ILE B 1 130 ? 16.641 8.664 -7.312 1 60.94 130 ILE B CA 1
ATOM 2145 C C . ILE B 1 130 ? 17.469 7.777 -8.234 1 60.94 130 ILE B C 1
ATOM 2147 O O . ILE B 1 130 ? 17.109 6.629 -8.492 1 60.94 130 ILE B O 1
ATOM 2151 N N . ILE B 1 131 ? 18.453 8.32 -8.688 1 61.75 131 ILE B N 1
ATOM 2152 C CA . ILE B 1 131 ? 19.344 7.598 -9.586 1 61.75 131 ILE B CA 1
ATOM 2153 C C . ILE B 1 131 ? 19.906 6.363 -8.883 1 61.75 131 ILE B C 1
ATOM 2155 O O . ILE B 1 131 ? 19.938 5.273 -9.453 1 61.75 131 ILE B O 1
ATOM 2159 N N . LEU B 1 132 ? 20.297 6.535 -7.762 1 59.5 132 LEU B N 1
ATOM 2160 C CA . LEU B 1 132 ? 20.844 5.426 -6.996 1 59.5 132 LEU B CA 1
ATOM 2161 C C . LEU B 1 132 ? 19.797 4.355 -6.738 1 59.5 132 LEU B C 1
ATOM 2163 O O . LEU B 1 132 ? 20.078 3.16 -6.781 1 59.5 132 LEU B O 1
ATOM 2167 N N . LEU B 1 133 ? 18.656 4.848 -6.496 1 57.44 133 LEU B N 1
ATOM 2168 C CA . LEU B 1 133 ? 17.547 3.914 -6.34 1 57.44 133 LEU B CA 1
ATOM 2169 C C . LEU B 1 133 ? 17.344 3.094 -7.609 1 57.44 133 LEU B C 1
ATOM 2171 O O . LEU B 1 133 ? 17.156 1.877 -7.543 1 57.44 133 LEU B O 1
ATOM 2175 N N . PHE B 1 134 ? 17.406 3.766 -8.688 1 58.69 134 PHE B N 1
ATOM 2176 C CA . PHE B 1 134 ? 17.234 3.113 -9.977 1 58.69 134 PHE B CA 1
ATOM 2177 C C . PHE B 1 134 ? 18.359 2.113 -10.234 1 58.69 134 PHE B C 1
ATOM 2179 O O . PHE B 1 134 ? 18.109 0.992 -10.68 1 58.69 134 PHE B O 1
ATOM 2186 N N . ILE B 1 135 ? 19.5 2.525 -10.055 1 60.28 135 ILE B N 1
ATOM 2187 C CA . ILE B 1 135 ? 20.656 1.656 -10.266 1 60.28 135 ILE B CA 1
ATOM 2188 C C . ILE B 1 135 ? 20.562 0.439 -9.344 1 60.28 135 ILE B C 1
ATOM 2190 O O . ILE B 1 135 ? 20.812 -0.689 -9.773 1 60.28 135 ILE B O 1
ATOM 2194 N N . GLY B 1 136 ? 20.156 0.652 -8.219 1 55.5 136 GLY B N 1
ATOM 2195 C CA . GLY B 1 136 ? 19.969 -0.442 -7.281 1 55.5 136 GLY B CA 1
ATOM 2196 C C . GLY B 1 136 ? 18.906 -1.427 -7.719 1 55.5 136 GLY B C 1
ATOM 2197 O O . GLY B 1 136 ? 19.094 -2.641 -7.617 1 55.5 136 GLY B O 1
ATOM 2198 N N . THR B 1 137 ? 17.844 -0.918 -8.195 1 54.44 137 THR B N 1
ATOM 2199 C CA . THR B 1 137 ? 16.75 -1.744 -8.695 1 54.44 137 THR B CA 1
ATOM 2200 C C . THR B 1 137 ? 17.234 -2.637 -9.836 1 54.44 137 THR B C 1
ATOM 2202 O O . THR B 1 137 ? 16.875 -3.814 -9.906 1 54.44 137 THR B O 1
ATOM 2205 N N . PHE B 1 138 ? 17.922 -2.076 -10.742 1 55.91 138 PHE B N 1
ATOM 2206 C CA . PHE B 1 138 ? 18.484 -2.818 -11.867 1 55.91 138 PHE B CA 1
ATOM 2207 C C . PHE B 1 138 ? 19.312 -4 -11.383 1 55.91 138 PHE B C 1
ATOM 2209 O O . PHE B 1 138 ? 19.25 -5.09 -11.953 1 55.91 138 PHE B O 1
ATOM 2216 N N . PHE B 1 139 ? 20 -3.865 -10.391 1 56.94 139 PHE B N 1
ATOM 2217 C CA . PHE B 1 139 ? 20.859 -4.934 -9.914 1 56.94 139 PHE B CA 1
ATOM 2218 C C . PHE B 1 139 ? 20.078 -5.977 -9.141 1 56.94 139 PHE B C 1
ATOM 2220 O O . PHE B 1 139 ? 20.453 -7.148 -9.094 1 56.94 139 PHE B O 1
ATOM 2227 N N . VAL B 1 140 ? 19 -5.629 -8.594 1 54.53 140 VAL B N 1
ATOM 2228 C CA . VAL B 1 140 ? 18.172 -6.578 -7.859 1 54.53 140 VAL B CA 1
ATOM 2229 C C . VAL B 1 140 ? 17.422 -7.48 -8.844 1 54.53 140 VAL B C 1
ATOM 2231 O O . VAL B 1 140 ? 17.172 -8.648 -8.547 1 54.53 140 VAL B O 1
ATOM 2234 N N . MET B 1 141 ? 16.984 -6.992 -9.945 1 52.12 141 MET B N 1
ATOM 2235 C CA . MET B 1 141 ? 16.219 -7.73 -10.938 1 52.12 141 MET B CA 1
ATOM 2236 C C . MET B 1 141 ? 17.094 -8.711 -11.695 1 52.12 141 MET B C 1
ATOM 2238 O O . MET B 1 141 ? 16.594 -9.625 -12.359 1 52.12 141 MET B O 1
ATOM 2242 N N . LYS B 1 142 ? 18.297 -8.711 -11.594 1 52.81 142 LYS B N 1
ATOM 2243 C CA . LYS B 1 142 ? 19.172 -9.688 -12.25 1 52.81 142 LYS B CA 1
ATOM 2244 C C . LYS B 1 142 ? 19.531 -10.82 -11.305 1 52.81 142 LYS B C 1
ATOM 2246 O O . LYS B 1 142 ? 19.875 -10.586 -10.148 1 52.81 142 LYS B O 1
#

InterPro domains:
  IPR006750 Putative inner membrane exporter, YdcZ [PF04657] (5-138)
  IPR006750 Putative inner membrane exporter, YdcZ [PTHR34821] (3-141)

Foldseek 3Di:
DPCPVVVVVVVVVVVVVLVLLVVLLVVCVVPPLLVSLVVVVVVVVVVVVVVCVVVVPPVVVVCVVVD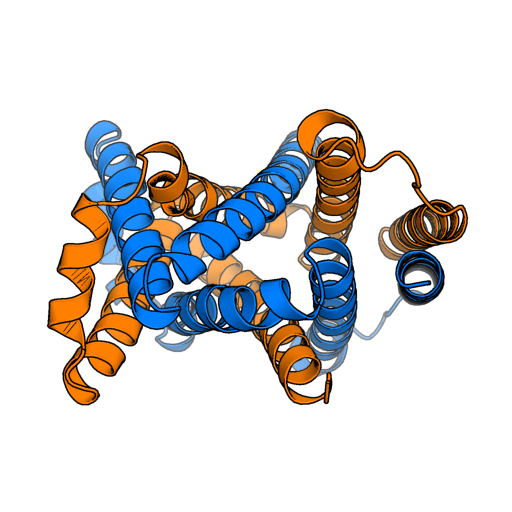DVVVVCVVVVSSVCSSVSSVVCVPQNSLLVVLVVVLVVLVVVVVCVCPPVVVPCPDPVVVVVSVVSNVVSVVVSD/DPCPVVVVVVVVVVVVVLVLLVVLLVVCVVPPLLVSLVVVVVVVVVVVVVVCVVVVPPVVVVCVVVDDPVVVCVVVVSSVCSSVSSVVCVPQNSLLSVLVVVLVVLVVVVVCVCPVVVVPCPDPVSVVVSVVSVVVSVVVSD

Sequence (284 aa):
MNKLLPILFAILVGICTTLEAYINSKLGKFVSPRIATFHNLITGSIFILTVILLKGNIKQYTKIFNVRPQWLIGGLFGACIIYFGIKAIPKLGVANTLIIVFVSQVTTGLFIDIFILRQDQLHLYKLIGIILLFIGTFFVMKMNKLLPILFAILVGICTTLEAYINSKLGKFVSPRIATFHNLITGSIFILTVILLKGNIKQYTKIFNVRPQWLIGGLFGACIIYFGIKAIPKLGVANTLIIVFVSQVTTGLFIDIFILRQDQLHLYKLIGIILLFIGTFFVMK

Solvent-accessible surface area (backbone atoms only — not comparable to full-atom values): 13507 Å² total; per-residue (Å²): 128,84,58,59,60,36,47,51,28,19,36,51,23,9,42,27,47,45,52,24,53,54,30,37,38,55,32,22,73,71,38,48,40,69,49,38,34,35,52,27,26,47,46,13,26,51,52,48,45,51,54,34,60,75,69,67,54,60,74,57,51,63,47,58,79,75,50,65,70,82,42,68,49,29,6,53,30,49,40,47,27,49,31,29,41,32,62,12,26,82,77,54,34,64,68,47,31,52,43,46,16,48,55,30,22,51,55,46,44,50,47,40,37,46,71,69,64,58,46,79,77,74,43,66,32,30,51,49,5,47,49,25,27,50,54,3,40,59,27,38,68,84,127,87,59,58,62,38,46,50,28,19,35,50,24,9,42,26,47,44,52,23,51,53,29,37,38,54,31,21,73,73,38,48,40,67,49,38,35,34,51,28,26,47,47,13,25,52,52,48,45,51,54,34,58,75,69,65,53,60,75,56,52,64,47,57,79,74,49,64,68,82,41,68,50,30,6,53,30,50,39,48,27,48,29,29,40,34,61,13,26,84,77,55,34,64,67,47,32,53,42,45,16,48,53,30,22,50,54,46,45,50,46,41,37,46,70,68,64,57,47,75,77,71,40,67,31,32,52,49,5,48,50,26,27,50,55,2,39,60,27,38,70,84

Organism: NCBI:txid1123349

pLDDT: mean 85.13, std 14.62, range [52.12, 98.44]

Secondary structure (DSSP, 8-state):
---HHHHHHHHHHHHHHHHHHHHHHHHHHHS-HHHHHHHHHHHHHHHHHHHHHHHT-GGGGGGGGGS-GGGS-HHHHHHHHHHHHHHHHHHH-HHHHHHHHHHHHHHHHHHIIIIIS------HHHHHHHHHHHHHHHHHH-/---HHHHHHHHHHHHHHHHHHHHHHHHHHHS-HHHHHHHHHHHHHHHHHHHHHHHT-GGGGGGGGGS-GGGG-HHHHHHHHHHHHHHHHHHH-HHHHHHHHHHHHHHHHHHIIIIIS------HHHHHHHHHHHHHHHHHH-

Radius of gyration: 18.25 Å; Cα contacts (8 Å, |Δi|>4): 465; chains: 2; bounding box: 46×47×43 Å